Protein AF-A0A6J7MKR8-F1 (afdb_monomer_lite)

Secondary structure (DSSP, 8-state):
-TTSPEEPPSB-TTSSSBTTTT--EEE-TTS-EEESS-TTSEEE-TTT--EEESS--HHHHHHH--TTS---EEEE-TTS-EEE-SB-TTSPBP-GGGS-TTSEEEE--SS-TT-EEEEEPPPTTSTTSS--S-SSPPPGGG-PPPP--SSS------HHHHHHHHTS-HHHHHHHH-S-SS--HHHHHHHHTS-HHHHHHHTT-----

Organism: NCBI:txid449393

Sequence (209 aa):
MISGAVLYNPFEGDGKTVAMANNFTITNSAGITASFVDKCAGHPTPNNGAYHYHGLPNCVTAKVDKTGKPSHIIGFALDGFPIYGDRDTKGKQITAKNLDQCNGVISATPEFQKGIYHYVLLGTADARSSIACFHGEVDASQIQAMPAMGGGGMPMPDTAAAAKKLGITEDVLKAAFGTTMPPDIAAAAKILGVTEAVLLDALGIQVKP

pLDDT: mean 84.17, std 14.2, range [36.0, 98.44]

Structure (mmCIF, N/CA/C/O backbone):
data_AF-A0A6J7MKR8-F1
#
_entry.id   AF-A0A6J7MKR8-F1
#
loop_
_atom_site.group_PDB
_atom_site.id
_atom_site.type_symbol
_atom_site.label_atom_id
_atom_site.label_alt_id
_atom_site.label_comp_id
_atom_site.label_asym_id
_atom_site.label_entity_id
_atom_site.label_seq_id
_atom_site.pdbx_PDB_ins_code
_atom_site.Cartn_x
_atom_site.Cartn_y
_atom_site.Cartn_z
_atom_site.occupancy
_atom_site.B_iso_or_equiv
_atom_site.auth_seq_id
_atom_site.auth_comp_id
_atom_site.auth_asym_id
_atom_site.auth_atom_id
_atom_site.pdbx_PDB_model_num
ATOM 1 N N . MET A 1 1 ? -10.787 -1.462 -2.106 1.00 83.06 1 MET A N 1
ATOM 2 C CA . MET A 1 1 ? -10.960 -0.341 -1.146 1.00 83.06 1 MET A CA 1
ATOM 3 C C . MET A 1 1 ? -12.321 0.310 -1.351 1.00 83.06 1 MET A C 1
ATOM 5 O O . MET A 1 1 ? -12.884 0.154 -2.427 1.00 83.06 1 MET A O 1
ATOM 9 N N . ILE A 1 2 ? -12.840 1.063 -0.375 1.00 85.94 2 ILE A N 1
ATOM 10 C CA . ILE A 1 2 ? -14.140 1.761 -0.491 1.00 85.94 2 ILE A CA 1
ATOM 11 C C . ILE A 1 2 ? -14.151 2.849 -1.576 1.00 85.94 2 ILE A C 1
ATOM 13 O O . ILE A 1 2 ? -15.209 3.195 -2.086 1.00 85.94 2 ILE A O 1
ATOM 17 N N . SER A 1 3 ? -12.980 3.369 -1.960 1.00 84.88 3 SER A N 1
ATOM 18 C CA . SER A 1 3 ? -12.829 4.303 -3.083 1.00 84.88 3 SER A CA 1
ATOM 19 C C . SER A 1 3 ? -12.851 3.622 -4.458 1.00 84.88 3 SER A C 1
ATOM 21 O O . SER A 1 3 ? -12.737 4.305 -5.470 1.00 84.88 3 SER A O 1
ATOM 23 N N . GLY A 1 4 ? -12.942 2.289 -4.517 1.00 85.31 4 GLY A N 1
ATOM 24 C CA . GLY A 1 4 ? -12.850 1.503 -5.753 1.00 85.31 4 GLY A CA 1
ATOM 25 C C . GLY A 1 4 ? -11.421 1.287 -6.266 1.00 85.31 4 GLY A C 1
ATOM 26 O O . GLY A 1 4 ? -11.189 0.347 -7.019 1.00 85.31 4 GLY A O 1
ATOM 27 N N . ALA A 1 5 ? -10.449 2.085 -5.818 1.00 88.75 5 ALA A N 1
ATOM 28 C CA . ALA A 1 5 ? -9.039 1.866 -6.130 1.00 88.75 5 ALA A CA 1
ATOM 29 C C . ALA A 1 5 ? -8.476 0.641 -5.386 1.00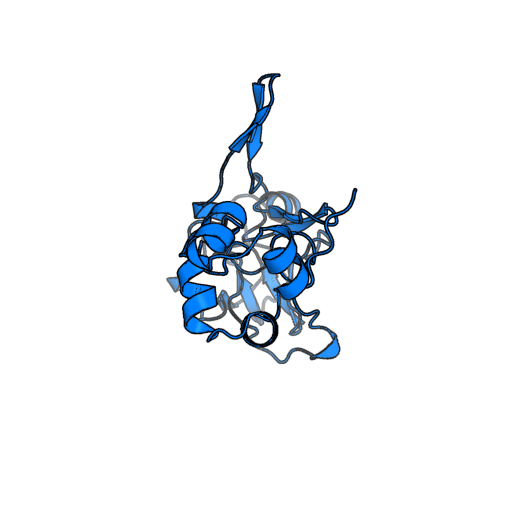 88.75 5 ALA A C 1
ATOM 31 O O . ALA 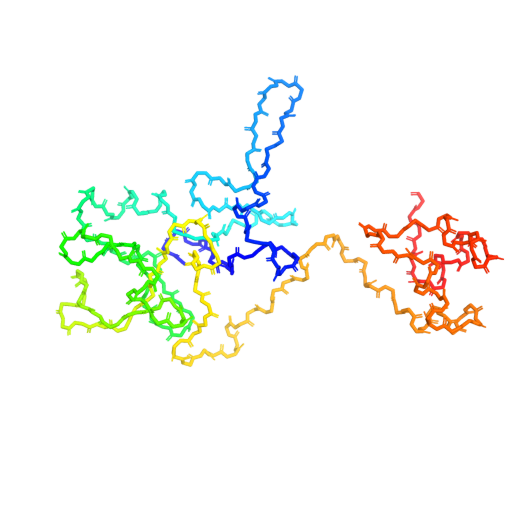A 1 5 ? -8.906 0.289 -4.278 1.00 88.75 5 ALA A O 1
ATOM 32 N N . VAL A 1 6 ? -7.512 -0.026 -6.014 1.00 88.62 6 VAL A N 1
ATOM 33 C CA . VAL A 1 6 ? -6.858 -1.223 -5.472 1.00 88.62 6 VAL A CA 1
ATOM 34 C C . VAL A 1 6 ? -5.669 -0.843 -4.590 1.00 88.62 6 VAL A C 1
ATOM 36 O O . VAL A 1 6 ? -5.081 0.227 -4.737 1.00 88.62 6 VAL A O 1
ATOM 39 N N . LEU A 1 7 ? -5.338 -1.713 -3.639 1.00 89.94 7 LEU A N 1
ATOM 40 C CA . LEU A 1 7 ? -4.137 -1.602 -2.817 1.00 89.94 7 LEU A CA 1
ATOM 41 C C . LEU A 1 7 ? -3.066 -2.512 -3.415 1.00 89.94 7 LEU A C 1
ATOM 43 O O . LEU A 1 7 ? -3.321 -3.702 -3.599 1.00 89.94 7 LEU A O 1
ATOM 47 N N . TYR A 1 8 ? -1.897 -1.962 -3.719 1.00 88.44 8 TYR A N 1
ATOM 48 C CA . TYR A 1 8 ? -0.735 -2.720 -4.179 1.00 88.44 8 TYR A CA 1
ATOM 49 C C . TYR A 1 8 ? 0.266 -2.911 -3.042 1.00 88.44 8 TYR A C 1
ATOM 51 O O . TYR A 1 8 ? 0.127 -2.342 -1.955 1.00 88.44 8 TYR A O 1
ATOM 59 N N . ASN A 1 9 ? 1.268 -3.754 -3.285 1.00 85.19 9 ASN A N 1
ATOM 60 C CA . ASN A 1 9 ? 2.379 -3.957 -2.362 1.00 85.19 9 ASN A CA 1
ATOM 61 C C . ASN A 1 9 ? 3.142 -2.624 -2.129 1.00 85.19 9 ASN A C 1
ATOM 63 O O . ASN A 1 9 ? 2.918 -1.645 -2.840 1.00 85.19 9 ASN A O 1
ATOM 67 N N . PRO A 1 10 ? 4.029 -2.529 -1.131 1.00 83.62 10 PRO A N 1
ATOM 68 C CA . PRO A 1 10 ? 4.680 -1.263 -0.792 1.00 83.62 10 PRO A CA 1
ATOM 69 C C . PRO A 1 10 ? 5.823 -0.885 -1.752 1.00 83.62 10 PRO A C 1
ATOM 71 O O . PRO A 1 10 ? 6.467 0.142 -1.541 1.00 83.62 10 PRO A O 1
ATOM 74 N N . PHE A 1 11 ? 6.108 -1.701 -2.769 1.00 82.75 11 PHE A N 1
ATOM 75 C CA . PHE A 1 11 ? 7.264 -1.571 -3.647 1.00 82.75 11 PHE A CA 1
ATOM 76 C C . PHE A 1 11 ? 6.892 -1.039 -5.034 1.00 82.75 11 PHE A C 1
ATOM 78 O O . PHE A 1 11 ? 5.760 -1.172 -5.497 1.00 82.75 11 PHE A O 1
ATOM 85 N N . GLU A 1 12 ? 7.885 -0.463 -5.704 1.00 76.12 12 GLU A N 1
ATOM 86 C CA . GLU A 1 12 ? 7.842 -0.136 -7.126 1.00 76.12 12 GLU A CA 1
ATOM 87 C C . GLU A 1 12 ? 7.778 -1.395 -8.004 1.00 76.12 12 GLU A C 1
ATOM 89 O O . GLU A 1 12 ? 7.910 -2.533 -7.541 1.00 76.12 12 GLU A O 1
ATOM 94 N N . GLY A 1 13 ? 7.662 -1.189 -9.320 1.00 70.75 13 GLY A N 1
ATOM 95 C CA . GLY A 1 13 ? 7.745 -2.266 -10.315 1.00 70.75 13 GLY A CA 1
ATOM 96 C C . GLY A 1 13 ? 9.051 -3.080 -10.279 1.00 70.75 13 GLY A C 1
ATOM 97 O O . GLY A 1 13 ? 9.086 -4.184 -10.813 1.00 70.75 13 GLY A O 1
ATOM 98 N N . ASP A 1 14 ? 10.103 -2.581 -9.618 1.00 71.19 14 ASP A N 1
ATOM 99 C CA . ASP A 1 14 ? 11.359 -3.312 -9.387 1.00 71.19 14 ASP A CA 1
ATOM 100 C C . ASP A 1 14 ? 11.270 -4.367 -8.260 1.00 71.19 14 ASP A C 1
ATOM 102 O O . ASP A 1 14 ? 12.199 -5.160 -8.077 1.00 71.19 14 ASP A O 1
ATOM 106 N N . GLY A 1 15 ? 10.171 -4.367 -7.493 1.00 75.00 15 GLY A N 1
ATOM 107 C CA . GLY A 1 15 ? 9.909 -5.268 -6.372 1.00 75.00 15 GLY A CA 1
ATOM 108 C C . GLY A 1 15 ? 10.853 -5.112 -5.175 1.00 75.00 15 GLY A C 1
ATOM 109 O O . GLY A 1 15 ? 10.856 -5.974 -4.297 1.00 75.00 15 GLY A O 1
ATOM 110 N N . LYS A 1 16 ? 11.680 -4.062 -5.136 1.00 77.56 16 LYS A N 1
ATOM 111 C CA . LYS A 1 16 ? 12.719 -3.860 -4.112 1.00 77.56 16 LYS A CA 1
ATOM 112 C C . LYS A 1 16 ? 12.645 -2.490 -3.473 1.00 77.56 16 LYS A C 1
ATOM 114 O O . LYS A 1 16 ? 12.843 -2.374 -2.263 1.00 77.56 16 LYS A O 1
ATOM 119 N N . THR A 1 17 ? 12.386 -1.455 -4.261 1.00 76.31 17 THR A N 1
ATOM 120 C CA . THR A 1 17 ? 12.363 -0.103 -3.733 1.00 76.31 17 THR A CA 1
ATOM 121 C C . THR A 1 17 ? 10.987 0.217 -3.185 1.00 76.31 17 THR A C 1
ATOM 123 O O . THR A 1 17 ? 9.996 0.083 -3.892 1.00 76.31 17 THR A O 1
ATOM 126 N N . VAL A 1 18 ? 10.911 0.646 -1.923 1.00 79.38 18 VAL A N 1
ATOM 127 C CA . VAL A 1 18 ? 9.661 1.160 -1.344 1.00 79.38 18 VAL A CA 1
ATOM 128 C C . VAL A 1 18 ? 9.200 2.343 -2.187 1.00 79.38 18 VAL A C 1
ATOM 130 O O . VAL A 1 18 ? 9.984 3.269 -2.400 1.00 79.38 18 VAL A O 1
ATOM 133 N N . ALA A 1 19 ? 7.944 2.339 -2.633 1.00 75.38 19 ALA A N 1
ATOM 134 C CA . ALA A 1 19 ? 7.456 3.290 -3.631 1.00 75.38 19 ALA A CA 1
ATOM 135 C C . ALA A 1 19 ? 7.704 4.756 -3.238 1.00 75.38 19 ALA A C 1
ATOM 137 O O . ALA A 1 19 ? 8.085 5.623 -4.020 1.00 75.38 19 ALA A O 1
ATOM 138 N N . MET A 1 20 ? 7.600 5.030 -1.941 1.00 68.50 20 MET A N 1
ATOM 139 C CA . MET A 1 20 ? 7.782 6.375 -1.408 1.00 68.50 20 MET A CA 1
ATOM 140 C C . MET A 1 20 ? 9.242 6.777 -1.172 1.00 68.50 20 MET A C 1
ATOM 142 O O . MET A 1 20 ? 9.517 7.971 -1.075 1.00 68.50 20 MET A O 1
ATOM 146 N N . ALA A 1 21 ? 10.179 5.823 -1.170 1.00 61.28 21 ALA A N 1
ATOM 147 C CA . ALA A 1 21 ? 11.619 6.093 -1.175 1.00 61.28 21 ALA A CA 1
ATOM 148 C C . ALA A 1 21 ? 12.138 6.500 -2.568 1.00 61.28 21 ALA A C 1
ATOM 150 O O . ALA A 1 21 ? 13.150 7.189 -2.657 1.00 61.28 21 ALA A O 1
ATOM 151 N N . ASN A 1 22 ? 11.417 6.135 -3.633 1.00 59.34 22 ASN A N 1
ATOM 152 C CA . ASN A 1 22 ? 11.665 6.567 -5.011 1.00 59.34 22 ASN A CA 1
ATOM 153 C C . ASN A 1 22 ? 10.670 7.640 -5.480 1.00 59.34 22 ASN A C 1
ATOM 155 O O . ASN A 1 22 ? 10.521 7.851 -6.681 1.00 59.34 22 ASN A O 1
ATOM 159 N N . ASN A 1 23 ? 9.993 8.345 -4.565 1.00 69.12 23 ASN A N 1
ATOM 160 C CA . ASN A 1 23 ? 9.037 9.373 -4.962 1.00 69.12 23 ASN A CA 1
ATOM 161 C C . ASN A 1 23 ? 9.765 10.567 -5.597 1.00 69.12 23 ASN A C 1
ATOM 163 O O . ASN A 1 23 ? 10.270 11.453 -4.906 1.00 69.12 23 ASN A O 1
ATOM 167 N N . PHE A 1 24 ? 9.825 10.582 -6.924 1.00 71.00 24 PHE A N 1
ATOM 168 C CA . PHE A 1 24 ? 10.373 11.683 -7.699 1.00 71.00 24 PHE A CA 1
ATOM 169 C C . PHE A 1 24 ? 9.268 12.656 -8.102 1.00 71.00 24 PHE A C 1
ATOM 171 O O . PHE A 1 24 ? 8.075 12.344 -8.095 1.00 71.00 24 PHE A O 1
ATOM 178 N N . THR A 1 25 ? 9.680 13.858 -8.482 1.00 75.44 25 THR A N 1
ATOM 179 C CA . THR A 1 25 ? 8.801 14.866 -9.058 1.00 75.44 25 THR A CA 1
ATOM 180 C C . THR A 1 25 ? 9.218 15.169 -10.489 1.00 75.44 25 THR A C 1
ATOM 182 O O . THR A 1 25 ? 10.400 15.329 -10.785 1.00 75.44 25 THR A O 1
ATOM 185 N N . ILE A 1 26 ? 8.241 15.254 -11.389 1.00 71.31 26 ILE A N 1
ATOM 186 C CA . ILE A 1 26 ? 8.440 15.754 -12.751 1.00 71.31 26 ILE A CA 1
ATOM 187 C C . ILE A 1 26 ? 7.876 17.166 -12.811 1.00 71.31 26 ILE A C 1
ATOM 189 O O . ILE A 1 26 ? 6.715 17.382 -12.465 1.00 71.31 26 ILE A O 1
ATOM 193 N N . THR A 1 27 ? 8.678 18.111 -13.294 1.00 80.19 27 THR A N 1
ATOM 194 C CA . THR A 1 27 ? 8.252 19.493 -13.528 1.00 80.19 27 THR A CA 1
ATOM 195 C C . THR A 1 27 ? 8.203 19.764 -15.025 1.00 80.19 27 THR A C 1
ATOM 197 O O . THR A 1 27 ? 9.185 19.535 -15.729 1.00 80.19 27 THR A O 1
ATOM 200 N N . ASN A 1 28 ? 7.065 20.239 -15.532 1.00 79.44 28 ASN A N 1
ATOM 201 C CA . ASN A 1 28 ? 6.938 20.595 -16.946 1.00 79.44 28 ASN A CA 1
ATOM 202 C C . ASN A 1 28 ? 7.541 21.984 -17.252 1.00 79.44 28 ASN A C 1
ATOM 204 O O . ASN A 1 28 ? 7.926 22.733 -16.355 1.00 79.44 28 ASN A O 1
ATOM 208 N N . SER A 1 29 ? 7.580 22.360 -18.534 1.00 88.31 29 SER A N 1
ATOM 209 C CA . SER A 1 29 ? 8.104 23.659 -18.992 1.00 88.31 29 SER A CA 1
ATOM 210 C C . SER A 1 29 ? 7.342 24.880 -18.459 1.00 88.31 29 SER A C 1
ATOM 212 O O . SER A 1 29 ? 7.881 25.982 -18.472 1.00 88.31 29 SER A O 1
ATOM 214 N N . ALA A 1 30 ? 6.113 24.693 -17.967 1.00 90.12 30 ALA A N 1
ATOM 215 C CA . ALA A 1 30 ? 5.305 25.727 -17.323 1.00 90.12 30 ALA A CA 1
ATOM 216 C C . ALA A 1 30 ? 5.526 25.807 -15.796 1.00 90.12 30 ALA A C 1
ATOM 218 O O . ALA A 1 30 ? 4.842 26.574 -15.122 1.00 90.12 30 ALA A O 1
ATOM 219 N N . GLY A 1 31 ? 6.450 25.016 -15.237 1.00 85.94 31 GLY A N 1
ATOM 220 C CA . GLY A 1 31 ? 6.742 24.987 -13.802 1.00 85.94 31 GLY A CA 1
ATOM 221 C C . GLY A 1 31 ? 5.746 24.180 -12.962 1.00 85.94 31 GLY A C 1
ATOM 222 O O . GLY A 1 31 ? 5.787 24.256 -11.737 1.00 85.94 31 GLY A O 1
ATOM 223 N N . ILE A 1 32 ? 4.848 23.410 -13.587 1.00 79.31 32 ILE A N 1
ATOM 224 C CA . ILE A 1 32 ? 3.903 22.543 -12.872 1.00 79.31 32 ILE A CA 1
ATOM 225 C C . ILE A 1 32 ? 4.618 21.253 -12.484 1.00 79.31 32 ILE A C 1
ATOM 227 O O . ILE A 1 32 ? 5.104 20.531 -13.356 1.00 79.31 32 ILE A O 1
ATOM 231 N N . THR A 1 33 ? 4.629 20.961 -11.186 1.00 77.38 33 THR A N 1
ATOM 232 C CA . THR A 1 33 ? 5.259 19.774 -10.604 1.00 77.38 33 THR A CA 1
ATOM 233 C C . THR A 1 33 ? 4.222 18.696 -10.291 1.00 77.38 33 THR A C 1
ATOM 235 O O . THR A 1 33 ? 3.220 18.973 -9.631 1.00 77.38 33 THR A O 1
ATOM 238 N N . ALA A 1 34 ? 4.488 17.458 -10.705 1.00 72.06 34 ALA A N 1
ATOM 239 C CA . ALA A 1 34 ? 3.723 16.271 -10.336 1.00 72.06 34 ALA A CA 1
ATOM 240 C C . ALA A 1 34 ? 4.630 15.265 -9.613 1.00 72.06 34 ALA A C 1
ATOM 242 O O . ALA A 1 34 ? 5.696 14.923 -10.122 1.00 72.06 34 ALA A O 1
ATOM 243 N N . SER A 1 35 ? 4.216 14.807 -8.431 1.00 78.44 35 SER A N 1
ATOM 244 C CA . SER A 1 35 ? 4.871 13.701 -7.721 1.00 78.44 35 SER A CA 1
ATOM 245 C C . SER A 1 35 ? 4.451 12.364 -8.317 1.00 78.44 35 SER A C 1
ATOM 247 O O . SER A 1 35 ? 3.300 12.223 -8.731 1.00 78.44 35 SER A O 1
ATOM 249 N N . PHE A 1 36 ? 5.364 11.393 -8.321 1.00 78.06 36 PHE A N 1
ATOM 250 C CA . PHE A 1 36 ? 5.059 10.026 -8.724 1.00 78.06 36 PHE A CA 1
ATOM 251 C C . PHE A 1 36 ? 3.974 9.422 -7.827 1.00 78.06 36 PHE A C 1
ATOM 253 O O . PHE A 1 36 ? 2.910 9.076 -8.327 1.00 78.06 36 PHE A O 1
ATOM 260 N N . VAL A 1 37 ? 4.189 9.409 -6.506 1.00 84.31 37 VAL A N 1
ATOM 261 C CA . VAL A 1 37 ? 3.147 9.118 -5.512 1.00 84.31 37 VAL A CA 1
ATOM 262 C C . VAL A 1 37 ? 2.525 10.424 -5.038 1.00 84.31 37 VAL A C 1
ATOM 264 O O . VAL A 1 37 ? 3.221 11.330 -4.563 1.00 84.31 37 VAL A O 1
ATOM 267 N N . ASP A 1 38 ? 1.205 10.523 -5.149 1.00 86.81 38 ASP A N 1
ATOM 268 C CA . ASP A 1 38 ? 0.467 11.713 -4.754 1.00 86.81 38 ASP A CA 1
ATOM 269 C C . ASP A 1 38 ? 0.269 11.823 -3.226 1.00 86.81 38 ASP A C 1
ATOM 271 O O . ASP A 1 38 ? 0.615 10.948 -2.428 1.00 86.81 38 ASP A O 1
ATOM 275 N N . LYS A 1 39 ? -0.353 12.924 -2.791 1.00 87.19 39 LYS A N 1
ATOM 276 C CA . LYS A 1 39 ? -0.661 13.182 -1.370 1.00 87.19 39 LYS A CA 1
ATOM 277 C C . LYS A 1 39 ? -1.644 12.183 -0.739 1.00 87.19 39 LYS A C 1
ATOM 279 O O . LYS A 1 39 ? -1.826 12.186 0.479 1.00 87.19 39 LYS A O 1
ATOM 284 N N . CYS A 1 40 ? -2.330 11.396 -1.560 1.00 90.88 40 CYS A N 1
ATOM 285 C CA . CYS A 1 40 ? -3.272 10.365 -1.159 1.00 90.88 40 CYS A CA 1
ATOM 286 C C . CYS A 1 40 ? -2.606 8.981 -1.071 1.00 90.88 40 CYS A C 1
ATOM 288 O O . CYS A 1 40 ? -3.327 8.007 -0.864 1.00 90.88 40 CYS A O 1
ATOM 290 N N . ALA A 1 41 ? -1.270 8.909 -1.165 1.00 90.62 41 ALA A N 1
ATOM 291 C CA . ALA A 1 41 ? -0.468 7.687 -1.097 1.00 90.62 41 ALA A CA 1
ATOM 292 C C . ALA A 1 41 ? -0.724 6.707 -2.257 1.00 90.62 41 ALA A C 1
ATOM 294 O O . ALA A 1 41 ? -0.629 5.488 -2.079 1.00 90.62 41 ALA A O 1
ATOM 295 N N . GLY A 1 42 ? -1.056 7.230 -3.439 1.00 90.25 42 GLY A N 1
ATOM 296 C CA . GLY A 1 42 ? -1.286 6.419 -4.629 1.00 90.25 42 GLY A CA 1
ATOM 297 C C . GLY A 1 42 ? -0.885 7.102 -5.930 1.00 90.25 42 GLY A C 1
ATOM 298 O O . GLY A 1 42 ? -0.454 8.257 -5.939 1.00 90.25 42 GLY A O 1
ATOM 299 N N . HIS A 1 43 ? -1.012 6.363 -7.031 1.00 88.81 43 HIS A N 1
ATOM 300 C CA . HIS A 1 43 ? -0.758 6.856 -8.383 1.00 88.81 43 HIS A CA 1
ATOM 301 C C . HIS A 1 43 ? -1.440 5.984 -9.454 1.00 88.81 43 HIS A C 1
ATOM 303 O O . HIS A 1 43 ? -1.843 4.849 -9.179 1.00 88.81 43 HIS A O 1
ATOM 309 N N . PRO A 1 44 ? -1.623 6.494 -10.688 1.00 87.38 44 PRO A N 1
ATOM 310 C CA . PRO A 1 44 ? -2.080 5.684 -11.814 1.00 87.38 44 PRO A CA 1
ATOM 311 C C . PRO A 1 44 ? -0.986 4.731 -12.315 1.00 87.38 44 PRO A C 1
ATOM 313 O O . PRO A 1 44 ? 0.203 5.055 -12.271 1.00 87.38 44 PRO A O 1
ATOM 316 N N . THR A 1 45 ? -1.368 3.569 -12.856 1.00 80.88 45 THR A N 1
ATOM 317 C CA . THR A 1 45 ? -0.422 2.768 -13.649 1.00 80.88 45 THR A CA 1
ATOM 318 C C . THR A 1 45 ? -0.097 3.472 -14.980 1.00 80.88 45 THR A C 1
ATOM 320 O O . THR A 1 45 ? -0.962 4.158 -15.536 1.00 80.88 45 THR A O 1
ATOM 323 N N . PRO A 1 46 ? 1.101 3.260 -15.555 1.00 72.38 46 PRO A N 1
ATOM 324 C CA . PRO A 1 46 ? 1.486 3.896 -16.819 1.00 72.38 46 PRO A CA 1
ATOM 325 C C . PRO A 1 46 ? 0.635 3.488 -18.032 1.00 72.38 46 PRO A C 1
ATOM 327 O O . PRO A 1 46 ? 0.459 4.283 -18.949 1.00 72.38 46 PRO A O 1
ATOM 330 N N . ASN A 1 47 ? 0.120 2.253 -18.058 1.00 71.81 47 ASN A N 1
ATOM 331 C CA . ASN A 1 47 ? -0.470 1.673 -19.271 1.00 71.81 47 ASN A CA 1
ATOM 332 C C . ASN A 1 47 ? -1.965 1.967 -19.429 1.00 71.81 47 ASN A C 1
ATOM 334 O O . ASN A 1 47 ? -2.426 2.216 -20.538 1.00 71.81 47 ASN A O 1
ATOM 338 N N . ASN A 1 48 ? -2.737 1.894 -18.342 1.00 79.56 48 ASN A N 1
ATOM 339 C CA . ASN A 1 48 ? -4.198 2.036 -18.390 1.00 79.56 48 ASN A CA 1
ATOM 340 C C . ASN A 1 48 ? -4.735 3.127 -17.455 1.00 79.56 48 ASN A C 1
ATOM 342 O O . ASN A 1 48 ? -5.945 3.325 -17.382 1.00 79.56 48 ASN A O 1
ATOM 346 N N . GLY A 1 49 ? -3.854 3.821 -16.729 1.00 82.94 49 GLY A N 1
ATOM 347 C CA . GLY A 1 49 ? -4.242 4.893 -15.821 1.00 82.94 49 GLY A CA 1
ATOM 348 C C . GLY A 1 49 ? -4.960 4.426 -14.552 1.00 82.94 49 GLY A C 1
ATOM 349 O O . GLY A 1 49 ? -5.446 5.269 -13.801 1.00 82.94 49 GLY A O 1
ATOM 350 N N . ALA A 1 50 ? -5.051 3.116 -14.287 1.00 88.12 50 ALA A N 1
ATOM 351 C CA . ALA A 1 50 ? -5.736 2.602 -13.105 1.00 88.12 50 ALA A CA 1
ATOM 352 C C . ALA A 1 50 ? -5.028 3.070 -11.829 1.00 88.12 50 ALA A C 1
ATOM 354 O O . ALA A 1 50 ? -3.853 2.770 -11.599 1.00 88.12 50 ALA A O 1
ATOM 355 N N . TYR A 1 51 ? -5.753 3.820 -11.007 1.00 90.44 51 TYR A N 1
ATOM 356 C CA . TYR A 1 51 ? -5.234 4.375 -9.769 1.00 90.44 51 TYR A CA 1
ATOM 357 C C . TYR A 1 51 ? -5.167 3.311 -8.667 1.00 90.44 51 TYR A C 1
ATOM 359 O O . TYR A 1 51 ? -6.124 2.560 -8.458 1.00 90.44 51 TYR A O 1
ATOM 367 N N . HIS A 1 52 ? -4.047 3.264 -7.950 1.00 91.00 52 HIS A N 1
ATOM 368 C CA . HIS A 1 52 ? -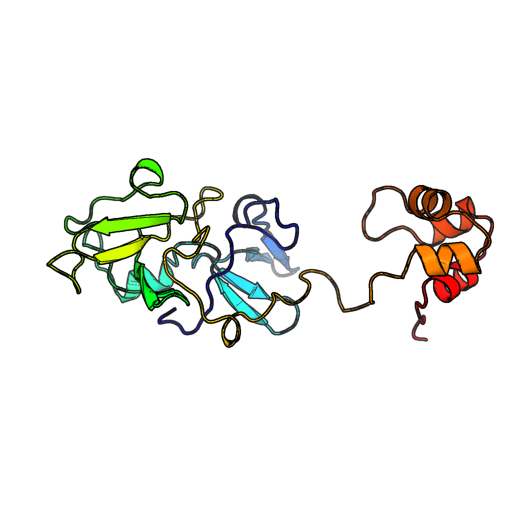3.811 2.327 -6.854 1.00 91.00 52 HIS A CA 1
ATOM 369 C C . HIS A 1 52 ? -3.012 2.975 -5.722 1.00 91.00 52 HIS A C 1
ATOM 371 O O . HIS A 1 52 ? -2.320 3.970 -5.927 1.00 91.00 52 HIS A O 1
ATOM 377 N N . TYR A 1 53 ? -3.133 2.415 -4.519 1.00 92.38 53 TYR A N 1
ATOM 378 C CA . TYR A 1 53 ? -2.433 2.883 -3.322 1.00 92.38 53 TYR A CA 1
ATOM 379 C C . TYR A 1 53 ? -1.225 2.003 -2.992 1.00 92.38 53 TYR A C 1
ATOM 381 O O . TYR A 1 53 ? -1.285 0.788 -3.175 1.00 92.38 53 TYR A O 1
ATOM 389 N N . HIS A 1 54 ? -0.191 2.607 -2.405 1.00 90.38 54 HIS A N 1
ATOM 390 C CA . HIS A 1 54 ? 0.984 1.920 -1.839 1.00 90.38 54 HIS A CA 1
ATOM 391 C C . HIS A 1 54 ? 1.061 2.018 -0.304 1.00 90.38 54 HIS A C 1
ATOM 393 O O . HIS A 1 54 ? 2.026 1.568 0.319 1.00 90.38 54 HIS A O 1
ATOM 399 N N . GLY A 1 55 ? 0.053 2.612 0.333 1.00 91.56 55 GLY A N 1
ATOM 400 C CA . GLY A 1 55 ? -0.054 2.672 1.785 1.00 91.56 55 GLY A CA 1
ATOM 401 C C . GLY A 1 55 ? -1.330 3.355 2.250 1.00 91.56 55 GLY A C 1
ATOM 402 O O . GLY A 1 55 ? -2.300 3.415 1.497 1.00 91.56 55 GLY A O 1
ATOM 403 N N . LEU A 1 56 ? -1.331 3.863 3.487 1.00 94.00 56 LEU A N 1
ATOM 404 C CA . LEU A 1 56 ? -2.488 4.514 4.105 1.00 94.00 56 LEU A CA 1
ATOM 405 C C . LEU A 1 56 ? -3.019 5.693 3.264 1.00 94.00 56 LEU A C 1
ATOM 407 O O . LEU A 1 56 ? -2.362 6.738 3.186 1.00 94.00 56 LEU A O 1
ATOM 411 N N . PRO A 1 57 ? -4.230 5.587 2.682 1.00 93.81 57 PRO A N 1
ATOM 412 C CA . PRO A 1 57 ? -4.770 6.644 1.843 1.00 93.81 57 PRO A CA 1
ATOM 413 C C . PRO A 1 57 ? -5.368 7.782 2.676 1.00 93.81 57 PRO A C 1
ATOM 415 O O . PRO A 1 57 ? -6.564 7.788 2.978 1.00 93.81 57 PRO A O 1
ATOM 418 N N . ASN A 1 58 ? -4.556 8.796 2.990 1.00 91.69 58 ASN A N 1
ATOM 419 C CA . ASN A 1 58 ? -4.968 9.960 3.795 1.00 91.69 58 ASN A CA 1
ATOM 420 C C . ASN A 1 58 ? -6.226 10.667 3.260 1.00 91.69 58 ASN A C 1
ATOM 422 O O . ASN A 1 58 ? -7.025 11.209 4.019 1.00 91.69 58 ASN A O 1
ATOM 426 N N . CYS A 1 59 ? -6.424 10.660 1.941 1.00 93.62 59 CYS A N 1
ATOM 427 C CA . CYS A 1 59 ? -7.598 11.263 1.313 1.00 93.62 59 CYS A CA 1
ATOM 428 C C . CYS A 1 59 ? -8.887 10.463 1.540 1.00 93.62 59 CYS A C 1
ATOM 430 O O . CYS A 1 59 ? -9.964 11.054 1.524 1.00 93.62 59 CYS A O 1
ATOM 432 N N . VAL A 1 60 ? -8.790 9.146 1.750 1.00 95.06 60 VAL A N 1
ATOM 433 C CA . VAL A 1 60 ? -9.933 8.287 2.090 1.00 95.06 60 VAL A CA 1
ATOM 434 C C . VAL A 1 60 ? -10.207 8.374 3.586 1.00 95.06 60 VAL A C 1
ATOM 436 O O . VAL A 1 60 ? -11.344 8.636 3.972 1.00 95.06 60 VAL A O 1
ATOM 439 N N . THR A 1 61 ? -9.179 8.250 4.432 1.00 94.81 61 THR A N 1
ATOM 440 C CA . THR A 1 61 ? -9.352 8.364 5.890 1.00 94.81 61 THR A CA 1
ATOM 441 C C . THR A 1 61 ? -9.869 9.738 6.295 1.00 94.81 61 THR A C 1
ATOM 443 O O . THR A 1 61 ? -10.754 9.818 7.131 1.00 94.81 61 THR A O 1
ATOM 446 N N . ALA A 1 62 ? -9.474 10.824 5.623 1.00 94.06 62 ALA A N 1
ATOM 447 C CA . ALA A 1 62 ? -10.053 12.151 5.863 1.00 94.06 62 ALA A CA 1
ATOM 448 C C . ALA A 1 62 ? -11.567 12.257 5.565 1.00 94.06 62 ALA A C 1
ATOM 450 O O . ALA A 1 62 ? -12.194 13.245 5.948 1.00 94.06 62 ALA A O 1
ATOM 451 N N . LYS A 1 63 ? -12.157 11.291 4.846 1.00 94.56 63 LYS A N 1
ATOM 452 C CA . LYS A 1 63 ? -13.600 11.242 4.556 1.00 94.56 63 LYS A CA 1
ATOM 453 C C . LYS A 1 63 ? -14.377 10.367 5.531 1.00 94.56 63 LYS A C 1
ATOM 455 O O . LYS A 1 63 ? -15.548 10.657 5.761 1.00 94.56 63 LYS A O 1
ATOM 460 N N . VAL A 1 64 ? -13.756 9.317 6.061 1.00 95.12 64 VAL A N 1
ATOM 461 C CA . VAL A 1 64 ? -14.432 8.343 6.936 1.00 95.12 64 VAL A CA 1
ATOM 462 C C . VAL A 1 64 ? -14.080 8.511 8.411 1.00 95.12 64 VAL A C 1
ATOM 464 O O . VAL A 1 64 ? -14.917 8.257 9.273 1.00 95.12 64 VAL A O 1
ATOM 467 N N . ASP A 1 65 ? -12.887 9.018 8.706 1.00 95.81 65 ASP A N 1
ATOM 468 C CA . ASP A 1 65 ? -12.386 9.208 10.059 1.00 95.81 65 ASP A CA 1
ATOM 469 C C . ASP A 1 65 ? -12.522 10.665 10.502 1.00 95.81 65 ASP A C 1
ATOM 471 O O . ASP A 1 65 ? -12.558 11.611 9.713 1.00 95.81 65 ASP A O 1
ATOM 475 N N . LYS A 1 66 ? -12.555 10.853 11.822 1.00 95.12 66 LYS A N 1
ATOM 476 C CA . LYS A 1 66 ? -12.431 12.171 12.452 1.00 95.12 66 LYS A CA 1
ATOM 477 C C . LYS A 1 66 ? -11.032 12.308 13.042 1.00 95.12 66 LYS A C 1
ATOM 479 O O . LYS A 1 66 ? -10.487 11.350 13.585 1.00 95.12 66 LYS A O 1
ATOM 484 N N . THR A 1 67 ? -10.468 13.513 13.005 1.00 92.56 67 THR A N 1
ATOM 485 C CA . THR A 1 67 ? -9.138 13.790 13.569 1.00 92.56 67 THR A CA 1
ATOM 486 C C . THR A 1 67 ? -9.031 13.320 15.022 1.00 92.56 67 THR A C 1
ATOM 488 O O . THR A 1 67 ? -9.845 13.696 15.868 1.00 92.56 67 THR A O 1
ATOM 491 N N . GLY A 1 68 ? -8.021 12.494 15.311 1.00 92.88 68 GLY A N 1
ATOM 492 C CA . GLY A 1 68 ? -7.772 11.943 16.648 1.00 92.88 68 GLY A CA 1
ATOM 493 C C . GLY A 1 68 ? -8.826 10.941 17.134 1.00 92.88 68 GLY A C 1
ATOM 494 O O . GLY A 1 68 ? -8.908 10.680 18.334 1.00 92.88 68 GLY A O 1
ATOM 495 N N . LYS A 1 69 ? -9.668 10.417 16.239 1.00 97.06 69 LYS A N 1
ATOM 496 C CA . LYS A 1 69 ? -10.659 9.373 16.522 1.00 97.06 69 LYS A CA 1
ATOM 497 C C . LYS A 1 69 ? -10.235 8.045 15.879 1.00 97.06 69 LYS A C 1
ATOM 499 O O . LYS A 1 69 ? -9.252 8.028 15.139 1.00 97.06 69 LYS A O 1
ATOM 504 N N . PRO A 1 70 ? -10.920 6.938 16.211 1.00 97.69 70 PRO A N 1
ATOM 505 C CA . PRO A 1 70 ? -10.609 5.631 15.646 1.00 97.69 70 PRO A CA 1
ATOM 506 C C . PRO A 1 70 ? -10.739 5.605 14.133 1.00 97.69 70 PRO A C 1
ATOM 508 O O . PRO A 1 70 ? -11.562 6.341 13.577 1.00 97.69 70 PRO A O 1
ATOM 511 N N . SER A 1 71 ? -9.966 4.722 13.505 1.00 97.81 71 SER A N 1
ATOM 512 C CA . SER A 1 71 ? -10.124 4.441 12.088 1.00 97.81 71 SER A CA 1
ATOM 513 C C . SER A 1 71 ? -11.343 3.564 11.829 1.00 97.81 71 SER A C 1
ATOM 515 O O . SER A 1 71 ? -11.645 2.655 12.604 1.00 97.81 71 SER A O 1
ATOM 517 N N . HIS A 1 72 ? -12.017 3.842 10.720 1.00 97.56 72 HIS A N 1
ATOM 518 C CA . HIS A 1 72 ? -13.130 3.073 10.175 1.00 97.56 72 HIS A CA 1
ATOM 519 C C . HIS A 1 72 ? -12.668 2.255 8.970 1.00 97.56 72 HIS A C 1
ATOM 521 O O . HIS A 1 72 ? -11.553 2.421 8.460 1.00 97.56 72 HIS A O 1
ATOM 527 N N . ILE A 1 73 ? -13.538 1.358 8.515 1.00 97.56 73 ILE A N 1
ATOM 528 C CA . ILE A 1 73 ? -13.253 0.494 7.369 1.00 97.56 73 ILE A CA 1
ATOM 529 C C . ILE A 1 73 ? -12.998 1.347 6.119 1.00 97.56 73 ILE A C 1
ATOM 531 O O . ILE A 1 73 ? -13.849 2.126 5.691 1.00 97.56 73 ILE A O 1
ATOM 535 N N . ILE A 1 74 ? -11.842 1.138 5.486 1.00 96.75 74 ILE A N 1
ATOM 536 C CA . ILE A 1 74 ? -11.460 1.747 4.199 1.00 96.75 74 ILE A CA 1
ATOM 537 C C . ILE A 1 74 ? -11.367 0.725 3.062 1.00 96.75 74 ILE A C 1
ATOM 539 O O . ILE A 1 74 ? -11.161 1.081 1.898 1.00 96.75 74 ILE A O 1
ATOM 543 N N . GLY A 1 75 ? -11.564 -0.555 3.356 1.00 95.50 75 GLY A N 1
ATOM 544 C CA . GLY A 1 75 ? -11.616 -1.609 2.358 1.00 95.50 75 GLY A CA 1
ATOM 545 C C . GLY A 1 75 ? -11.741 -2.988 2.979 1.00 95.50 75 GLY A C 1
ATOM 546 O O . GLY A 1 75 ? -11.776 -3.132 4.195 1.00 95.50 75 GLY A O 1
ATOM 547 N N . PHE A 1 76 ? -11.773 -3.991 2.114 1.00 94.75 76 PHE A N 1
ATOM 548 C CA . PHE A 1 76 ? -11.648 -5.393 2.477 1.00 94.75 76 PHE A CA 1
ATOM 549 C C . PHE A 1 76 ? -10.547 -6.000 1.616 1.00 94.75 76 PHE A C 1
ATOM 551 O O . PHE A 1 76 ? -10.417 -5.649 0.438 1.00 94.75 76 PHE A O 1
ATOM 558 N N . ALA A 1 77 ? -9.739 -6.851 2.233 1.00 94.12 77 ALA A N 1
ATOM 559 C CA . ALA A 1 77 ? -8.765 -7.682 1.553 1.00 94.12 77 ALA A CA 1
ATOM 560 C C . ALA A 1 77 ? -9.469 -8.865 0.864 1.00 94.12 77 ALA A C 1
ATOM 562 O O . ALA A 1 77 ? -10.631 -9.163 1.147 1.00 94.12 77 ALA A O 1
ATOM 563 N N . LEU A 1 78 ? -8.770 -9.528 -0.061 1.00 91.44 78 LEU A N 1
ATOM 564 C CA . LEU A 1 78 ? -9.330 -10.641 -0.841 1.00 91.44 78 LEU A CA 1
ATOM 565 C C . LEU A 1 78 ? -9.668 -11.872 0.013 1.00 91.44 78 LEU A C 1
ATOM 567 O O . LEU A 1 78 ? -10.496 -12.680 -0.384 1.00 91.44 78 LEU A O 1
ATOM 571 N N . ASP A 1 79 ? -9.066 -11.997 1.193 1.00 93.75 79 ASP A N 1
ATOM 572 C CA . ASP A 1 79 ? -9.364 -13.043 2.176 1.00 93.75 79 ASP A CA 1
ATOM 573 C C . ASP A 1 79 ? -10.551 -12.694 3.094 1.00 93.75 79 ASP A C 1
ATOM 575 O O . ASP A 1 79 ? -10.825 -13.392 4.069 1.00 93.75 79 ASP A O 1
ATOM 579 N N . GLY A 1 80 ? -11.256 -11.594 2.805 1.00 94.38 80 GLY A N 1
ATOM 580 C CA . GLY A 1 80 ? -12.482 -11.191 3.490 1.00 94.38 80 GLY A CA 1
ATOM 581 C C . GLY A 1 80 ? -12.279 -10.377 4.768 1.00 94.38 80 GLY A C 1
ATOM 582 O O . GLY A 1 80 ? -13.266 -9.916 5.345 1.00 94.38 80 GLY A O 1
ATOM 583 N N . PHE A 1 81 ? -11.039 -10.138 5.207 1.00 97.44 81 PHE A N 1
ATOM 584 C CA . PHE A 1 81 ? -10.792 -9.315 6.390 1.00 97.44 81 PHE A CA 1
ATOM 585 C C . PHE A 1 81 ? -10.822 -7.811 6.070 1.00 97.44 81 PHE A C 1
ATOM 587 O O . PHE A 1 81 ? -10.362 -7.377 5.006 1.00 97.44 81 PHE A O 1
ATOM 594 N N . PRO A 1 82 ? -11.363 -6.979 6.979 1.00 97.75 82 PRO A N 1
ATOM 595 C CA . PRO A 1 82 ? -11.431 -5.541 6.771 1.00 97.75 82 PRO A CA 1
ATOM 596 C C . PRO A 1 82 ? -10.047 -4.886 6.862 1.00 97.75 82 PRO A C 1
ATOM 598 O O . PRO A 1 82 ? -9.145 -5.351 7.561 1.00 97.75 82 PRO A O 1
ATOM 601 N N . ILE A 1 83 ? -9.908 -3.767 6.158 1.00 98.12 83 ILE A N 1
ATOM 602 C CA . ILE A 1 83 ? -8.720 -2.916 6.114 1.00 98.12 83 ILE A CA 1
ATOM 603 C C . ILE A 1 83 ? -9.075 -1.570 6.747 1.00 98.12 83 ILE A C 1
ATOM 605 O O . ILE A 1 83 ? -10.062 -0.939 6.357 1.00 98.12 83 ILE A O 1
ATOM 609 N N . TYR A 1 84 ? -8.242 -1.122 7.682 1.00 97.56 84 TYR A N 1
ATOM 610 C CA . TYR A 1 84 ? -8.386 0.117 8.443 1.00 97.56 84 TYR A CA 1
ATOM 611 C C . TYR A 1 84 ? -7.165 1.030 8.288 1.00 97.56 84 TYR A C 1
ATOM 613 O O . TYR A 1 84 ? -6.097 0.614 7.829 1.00 97.56 84 TYR A O 1
ATOM 621 N N . GLY A 1 85 ? -7.332 2.288 8.700 1.00 96.50 85 GLY A N 1
ATOM 622 C CA . GLY A 1 85 ? -6.221 3.200 8.956 1.00 96.50 85 GLY A CA 1
ATOM 623 C C . GLY A 1 85 ? -5.507 2.949 10.289 1.00 96.50 85 GLY A C 1
ATOM 624 O O . GLY A 1 85 ? -5.849 2.044 11.047 1.00 96.50 85 GLY A O 1
ATOM 625 N N . ASP A 1 86 ? -4.502 3.772 10.584 1.00 95.81 86 ASP A N 1
ATOM 626 C CA . ASP A 1 86 ? -3.532 3.554 11.662 1.00 95.81 86 ASP A CA 1
ATOM 627 C C . ASP A 1 86 ? -3.992 3.987 13.068 1.00 95.81 86 ASP A C 1
ATOM 629 O O . ASP A 1 86 ? -3.150 4.299 13.913 1.00 95.81 86 ASP A O 1
ATOM 633 N N . ARG A 1 87 ? -5.300 4.035 13.355 1.00 97.50 87 ARG A N 1
ATOM 634 C CA . ARG A 1 87 ? -5.836 4.530 14.638 1.00 97.50 87 ARG A CA 1
ATOM 635 C C . ARG A 1 87 ? -6.685 3.495 15.365 1.00 97.50 87 ARG A C 1
ATOM 637 O O . ARG A 1 87 ? -7.703 3.046 14.847 1.00 97.50 87 ARG A O 1
ATOM 644 N N . ASP A 1 88 ? -6.308 3.194 16.609 1.00 97.00 88 ASP A N 1
ATOM 645 C CA . ASP A 1 88 ? -7.059 2.289 17.486 1.00 97.00 88 ASP A CA 1
ATOM 646 C C . ASP A 1 88 ? -8.389 2.896 17.981 1.00 97.00 88 ASP A C 1
ATOM 648 O O . ASP A 1 88 ? -8.705 4.061 17.732 1.00 97.00 88 ASP A O 1
ATOM 652 N N . THR A 1 89 ? -9.168 2.139 18.762 1.00 97.19 89 THR A N 1
ATOM 653 C CA . THR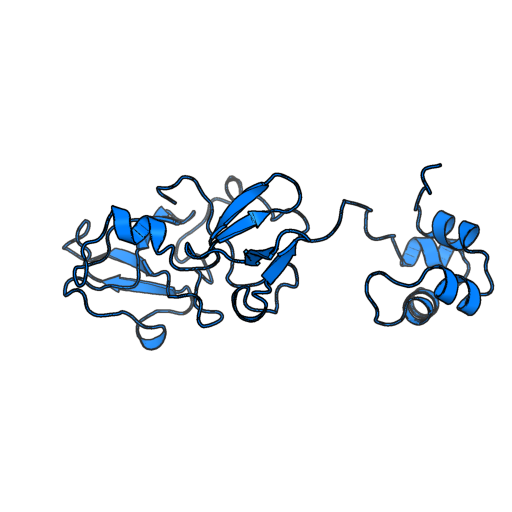 A 1 89 ? -10.461 2.584 19.328 1.00 97.19 89 THR A CA 1
ATOM 654 C C . THR A 1 89 ? -10.377 3.798 20.257 1.00 97.19 89 THR A C 1
ATOM 656 O O . THR A 1 89 ? -11.406 4.354 20.639 1.00 97.19 89 THR A O 1
ATOM 659 N N . LYS A 1 90 ? -9.173 4.221 20.648 1.00 96.31 90 LYS A N 1
ATOM 660 C CA . LYS A 1 90 ? -8.920 5.429 21.441 1.00 96.31 90 LYS A CA 1
ATOM 661 C C . LYS A 1 90 ? -8.327 6.561 20.592 1.00 96.31 90 LYS A C 1
ATOM 663 O O . LYS A 1 90 ? -8.022 7.618 21.137 1.00 96.31 90 LYS A O 1
ATOM 668 N N . GLY A 1 91 ? -8.175 6.364 19.281 1.00 96.62 91 GLY A N 1
ATOM 669 C CA . GLY A 1 91 ? -7.538 7.303 18.359 1.00 96.62 91 GLY A CA 1
ATOM 670 C C . GLY A 1 91 ? -6.009 7.323 18.453 1.00 96.62 91 GLY A C 1
ATOM 671 O O . GLY A 1 91 ? -5.364 8.196 17.863 1.00 96.62 91 GLY A O 1
ATOM 672 N N . LYS A 1 92 ? -5.401 6.392 19.198 1.00 96.38 92 LYS A N 1
ATOM 673 C CA . LYS A 1 92 ? -3.946 6.289 19.310 1.00 96.38 92 LYS A CA 1
ATOM 674 C C . LYS A 1 92 ? -3.387 5.655 18.042 1.00 96.38 92 LYS A C 1
ATOM 676 O O . LYS A 1 92 ? -3.967 4.722 17.495 1.00 96.38 92 LYS A O 1
ATOM 681 N N . GLN A 1 93 ? -2.234 6.158 17.606 1.00 95.12 93 GLN A N 1
ATOM 682 C CA . GLN A 1 93 ? -1.535 5.598 16.459 1.00 95.12 93 GLN A CA 1
ATOM 683 C C . GLN A 1 93 ? -1.065 4.165 16.732 1.00 95.12 93 GLN A C 1
ATOM 685 O O . GLN A 1 93 ? -0.371 3.911 17.723 1.00 95.12 93 GLN A O 1
ATOM 690 N N . ILE A 1 94 ? -1.417 3.261 15.828 1.00 95.06 94 ILE A N 1
ATOM 691 C CA . ILE A 1 94 ? -0.894 1.905 15.727 1.00 95.06 94 ILE A CA 1
ATOM 692 C C . ILE A 1 94 ? 0.394 1.967 14.902 1.00 95.06 94 ILE A C 1
ATOM 694 O O . ILE A 1 94 ? 0.474 2.673 13.901 1.00 95.06 94 ILE A O 1
ATOM 698 N N . THR A 1 95 ? 1.427 1.248 15.333 1.00 93.69 95 THR A N 1
ATOM 699 C CA . THR A 1 95 ? 2.719 1.189 14.631 1.00 93.69 95 THR A CA 1
ATOM 700 C C . THR A 1 95 ? 3.026 -0.240 14.205 1.00 93.69 95 THR A C 1
ATOM 702 O O . THR A 1 95 ? 2.450 -1.176 14.754 1.00 93.69 95 THR A O 1
ATOM 705 N N . ALA A 1 96 ? 3.995 -0.434 13.307 1.00 92.44 96 ALA A N 1
ATOM 706 C CA . ALA A 1 96 ? 4.407 -1.766 12.849 1.00 92.44 96 ALA A CA 1
ATOM 707 C C . ALA A 1 96 ? 4.775 -2.733 13.995 1.00 92.44 96 ALA A C 1
ATOM 709 O O . ALA A 1 96 ? 4.623 -3.940 13.855 1.00 92.44 96 ALA A O 1
ATOM 710 N N . LYS A 1 97 ? 5.203 -2.217 15.157 1.00 93.88 97 LYS A N 1
ATOM 711 C CA . LYS A 1 97 ? 5.509 -3.020 16.358 1.00 93.88 97 LYS A CA 1
ATOM 712 C C . LYS A 1 97 ? 4.277 -3.671 16.996 1.00 93.88 97 LYS A C 1
ATOM 714 O O . LYS A 1 97 ? 4.420 -4.569 17.816 1.00 93.88 97 LYS A O 1
ATOM 719 N N . ASN A 1 98 ? 3.086 -3.164 16.690 1.00 94.81 98 ASN A N 1
ATOM 720 C CA . ASN A 1 98 ? 1.811 -3.657 17.203 1.00 94.81 98 ASN A CA 1
ATOM 721 C C . ASN A 1 98 ? 1.140 -4.653 16.250 1.00 94.81 98 ASN A C 1
ATOM 723 O O . ASN A 1 98 ? 0.092 -5.188 16.599 1.00 94.81 98 ASN A O 1
ATOM 727 N N . LEU A 1 99 ? 1.711 -4.849 15.061 1.00 95.94 99 LEU A N 1
ATOM 728 C CA . LEU A 1 99 ? 1.128 -5.632 13.982 1.00 95.94 99 LEU A CA 1
ATOM 729 C C . LEU A 1 99 ? 1.894 -6.938 13.788 1.00 95.94 99 LEU A C 1
ATOM 731 O O . LEU A 1 99 ? 3.098 -7.016 14.046 1.00 95.94 99 LEU A O 1
ATOM 735 N N . ASP A 1 100 ? 1.198 -7.945 13.280 1.00 96.44 100 ASP A N 1
ATOM 736 C CA . ASP A 1 100 ? 1.809 -9.190 12.834 1.00 96.44 100 ASP A CA 1
ATOM 737 C C . ASP A 1 100 ? 2.630 -9.004 11.539 1.00 96.44 100 ASP A C 1
ATOM 739 O O . ASP A 1 100 ? 2.828 -7.894 11.033 1.00 96.44 100 ASP A O 1
ATOM 743 N N . GLN A 1 101 ? 3.131 -10.109 10.989 1.00 94.31 101 GLN A N 1
ATOM 744 C CA . GLN A 1 101 ? 3.917 -10.120 9.753 1.00 94.31 101 GLN A CA 1
ATOM 745 C C . GLN A 1 101 ? 3.130 -9.706 8.496 1.00 94.31 101 GLN A C 1
ATOM 747 O O . GLN A 1 101 ? 3.742 -9.246 7.537 1.00 94.31 101 GLN A O 1
ATOM 752 N N . CYS A 1 102 ? 1.800 -9.837 8.498 1.00 94.44 102 CYS A N 1
ATOM 753 C CA . CYS A 1 102 ? 0.926 -9.472 7.382 1.00 94.44 102 CYS A CA 1
ATOM 754 C C . CYS A 1 102 ? 0.395 -8.038 7.480 1.00 94.44 102 CYS A C 1
ATOM 756 O O . CYS A 1 102 ? -0.355 -7.618 6.601 1.00 94.44 102 CYS A O 1
ATOM 758 N N . ASN A 1 103 ? 0.818 -7.273 8.496 1.00 95.75 103 ASN A N 1
ATOM 759 C CA . ASN A 1 103 ? 0.267 -5.961 8.844 1.00 95.75 103 ASN A CA 1
ATOM 760 C C . ASN A 1 103 ? -1.167 -6.001 9.396 1.00 95.75 103 ASN A C 1
ATOM 762 O O . ASN A 1 103 ? -1.927 -5.046 9.237 1.00 95.75 103 ASN A O 1
ATOM 766 N N . GLY A 1 104 ? -1.532 -7.078 10.087 1.00 97.31 104 GLY A N 1
ATOM 767 C CA . GLY A 1 104 ? -2.803 -7.180 10.791 1.00 97.31 104 GLY A CA 1
ATOM 768 C C . GLY A 1 104 ? -2.684 -7.265 12.308 1.00 97.31 104 GLY A C 1
ATOM 769 O O . GLY A 1 104 ? -1.600 -7.382 12.886 1.00 97.31 104 GLY A O 1
ATOM 770 N N . VAL A 1 105 ? -3.837 -7.157 12.965 1.00 98.06 105 VAL A N 1
ATOM 771 C CA . VAL A 1 105 ? -3.998 -7.241 14.419 1.00 98.06 105 VAL A CA 1
ATOM 772 C C . VAL A 1 105 ? -5.403 -7.737 14.767 1.00 98.06 105 VAL A C 1
ATOM 774 O O . VAL A 1 105 ? -6.368 -7.446 14.064 1.00 98.06 105 VAL A O 1
ATOM 777 N N . ILE A 1 106 ? -5.537 -8.457 15.885 1.00 98.25 106 ILE A N 1
ATOM 778 C CA . ILE A 1 106 ? -6.840 -8.754 16.494 1.00 98.25 106 ILE A CA 1
ATOM 779 C C . ILE A 1 106 ? -7.115 -7.694 17.555 1.00 98.25 106 ILE A C 1
ATOM 781 O O . ILE A 1 106 ? -6.475 -7.671 18.606 1.00 98.25 106 ILE A O 1
ATOM 785 N N . SER A 1 107 ? -8.070 -6.809 17.295 1.00 97.62 107 SER A N 1
ATOM 786 C CA . SER A 1 107 ? -8.547 -5.853 18.296 1.00 97.62 107 SER A CA 1
ATOM 787 C C . SER A 1 107 ? -9.961 -5.373 17.974 1.00 97.62 107 SER A C 1
ATOM 789 O O . SER A 1 107 ? -10.490 -5.663 16.899 1.00 97.62 107 SER A O 1
ATOM 791 N N . ALA A 1 108 ? -10.608 -4.703 18.932 1.00 98.06 108 ALA A N 1
ATOM 792 C CA . ALA A 1 108 ? -11.904 -4.065 18.712 1.00 98.06 108 ALA A CA 1
ATOM 793 C C . ALA A 1 108 ? -11.782 -2.922 17.697 1.00 98.06 108 ALA A C 1
ATOM 795 O O . ALA A 1 108 ? -10.770 -2.229 17.659 1.00 98.06 108 ALA A O 1
ATOM 796 N N . THR A 1 109 ? -12.838 -2.704 16.920 1.00 97.81 109 THR A N 1
ATOM 797 C CA . THR A 1 109 ? -12.967 -1.587 15.972 1.00 97.81 109 THR A CA 1
ATOM 798 C C . THR A 1 109 ? -14.341 -0.923 16.143 1.00 97.81 109 THR A C 1
ATOM 800 O O . THR A 1 109 ? -15.189 -1.475 16.857 1.00 97.81 109 THR A O 1
ATOM 803 N N . PRO A 1 110 ? -14.601 0.252 15.533 1.00 97.38 110 PRO A N 1
ATOM 804 C CA . PRO A 1 110 ? -15.927 0.874 15.580 1.00 97.38 110 PRO A CA 1
ATOM 805 C C . PRO A 1 110 ? -17.060 -0.055 15.111 1.00 97.38 110 PRO A C 1
ATOM 807 O O . PRO A 1 110 ? -18.128 -0.080 15.725 1.00 97.38 110 PRO A O 1
ATOM 810 N N . GLU A 1 111 ? -16.818 -0.849 14.067 1.00 97.56 111 GLU A N 1
ATOM 811 C CA . GLU A 1 111 ? -17.787 -1.773 13.470 1.00 97.56 111 GLU A CA 1
ATOM 812 C C . GLU A 1 111 ? -17.803 -3.148 14.159 1.00 97.56 111 GLU A C 1
ATOM 814 O O . GLU A 1 111 ? -18.843 -3.805 14.201 1.00 97.56 111 GLU A O 1
ATOM 819 N N . PHE A 1 112 ? -16.684 -3.569 14.760 1.00 97.75 112 PHE A N 1
ATOM 820 C CA . PHE A 1 112 ? -16.534 -4.863 15.431 1.00 97.75 112 PHE A CA 1
ATOM 821 C C . PHE A 1 112 ? -16.096 -4.685 16.889 1.00 97.75 112 PHE A C 1
ATOM 823 O O . PHE A 1 112 ? -14.953 -4.936 17.273 1.00 97.75 112 PHE A O 1
ATOM 830 N N . GLN A 1 113 ? -17.043 -4.295 17.745 1.00 96.81 113 GLN A N 1
ATOM 831 C CA . GLN A 1 113 ? -16.782 -3.978 19.159 1.00 96.81 113 GLN A CA 1
ATOM 832 C C . GLN A 1 113 ? -16.259 -5.165 19.985 1.00 96.81 113 GLN A C 1
ATOM 834 O O . GLN A 1 113 ? -15.592 -4.969 20.998 1.00 96.81 113 GLN A O 1
ATOM 839 N N . LYS A 1 114 ? -16.555 -6.399 19.560 1.00 97.19 114 LYS A N 1
ATOM 840 C CA . LYS A 1 114 ? -16.061 -7.629 20.205 1.00 97.19 114 LYS A CA 1
ATOM 841 C C . LYS A 1 114 ? -14.644 -8.021 19.773 1.00 97.19 114 LYS A C 1
ATOM 843 O O . LYS A 1 114 ? -14.096 -8.968 20.325 1.00 97.19 114 LYS A O 1
ATOM 848 N N . GLY A 1 115 ? -14.057 -7.300 18.822 1.00 97.31 115 GLY A N 1
ATOM 849 C CA . GLY A 1 115 ? -12.781 -7.651 18.220 1.00 97.31 115 GLY A CA 1
ATOM 850 C C . GLY A 1 115 ? -12.926 -8.470 16.946 1.00 97.31 115 GLY A C 1
ATOM 851 O O . GLY A 1 115 ? -13.801 -9.327 16.835 1.00 97.31 115 GLY A O 1
ATOM 852 N N . ILE A 1 116 ? -12.046 -8.192 15.991 1.00 98.31 116 ILE A N 1
ATOM 853 C CA . ILE A 1 116 ? -11.868 -8.962 14.760 1.00 98.31 116 ILE A CA 1
ATOM 854 C C . ILE A 1 116 ? -10.402 -8.860 14.330 1.00 98.31 116 ILE A C 1
ATOM 856 O O . ILE A 1 116 ? -9.736 -7.864 14.638 1.00 98.31 116 ILE A O 1
ATOM 860 N N . TYR A 1 117 ? -9.898 -9.870 13.620 1.00 98.44 117 TYR A N 1
ATOM 861 C CA . TYR A 1 117 ? -8.676 -9.687 12.846 1.00 98.44 117 TYR A CA 1
ATOM 862 C C . TYR A 1 117 ? -8.922 -8.653 11.745 1.00 98.44 117 TYR A C 1
ATOM 864 O O . TYR A 1 117 ? -9.941 -8.698 11.057 1.00 98.44 117 TYR A O 1
ATOM 872 N N . HIS A 1 118 ? -8.008 -7.711 11.587 1.00 98.44 118 HIS A N 1
ATOM 873 C CA . HIS A 1 118 ? -8.081 -6.725 10.522 1.00 98.44 118 HIS A CA 1
ATOM 874 C C . HIS A 1 118 ? -6.695 -6.233 10.138 1.00 98.44 118 HIS A C 1
ATOM 876 O O . HIS A 1 118 ? -5.776 -6.225 10.960 1.00 98.44 118 HIS A O 1
ATOM 882 N N . TYR A 1 119 ? -6.568 -5.787 8.893 1.00 98.00 119 TYR A N 1
ATOM 883 C CA . TYR A 1 119 ? -5.355 -5.152 8.399 1.00 98.00 119 TYR A CA 1
ATOM 884 C C . TYR A 1 119 ? -5.319 -3.680 8.767 1.00 98.00 119 TYR A C 1
ATOM 886 O O . TYR A 1 119 ? -6.341 -2.989 8.743 1.00 98.00 119 TYR A O 1
ATOM 894 N N . VAL A 1 120 ? -4.116 -3.189 9.032 1.00 97.06 120 VAL A N 1
ATOM 895 C CA . VAL A 1 120 ? -3.844 -1.782 9.301 1.00 97.06 120 VAL A CA 1
ATOM 896 C C . VAL A 1 120 ? -2.879 -1.275 8.240 1.00 97.06 120 VAL A C 1
ATOM 898 O O . VAL A 1 120 ? -1.737 -1.730 8.161 1.00 97.06 120 VAL A O 1
ATOM 901 N N . LEU A 1 121 ? -3.326 -0.317 7.428 1.00 95.56 121 LEU A N 1
ATOM 902 C CA . LEU A 1 121 ? -2.426 0.395 6.526 1.00 95.56 121 LEU A CA 1
ATOM 903 C C . LEU A 1 121 ? -1.691 1.474 7.306 1.00 95.56 121 LEU A C 1
ATOM 905 O O . LEU A 1 121 ? -2.307 2.343 7.927 1.00 95.56 121 LEU A O 1
ATOM 909 N N . LEU A 1 122 ? -0.365 1.416 7.256 1.00 92.62 122 LEU A N 1
ATOM 910 C CA . LEU A 1 122 ? 0.496 2.420 7.858 1.00 92.62 122 LEU A CA 1
ATOM 911 C C . LEU A 1 122 ? 0.844 3.502 6.837 1.00 92.62 122 LEU A C 1
ATOM 913 O O . LEU A 1 122 ? 0.700 3.336 5.621 1.00 92.62 122 LEU A O 1
ATOM 917 N N . GLY A 1 123 ? 1.319 4.635 7.350 1.00 84.81 123 GLY A N 1
ATOM 918 C CA . GLY A 1 123 ? 1.917 5.664 6.514 1.00 84.81 123 GLY A CA 1
ATOM 919 C C . GLY A 1 123 ? 3.063 5.108 5.663 1.00 84.81 123 GLY A C 1
ATOM 920 O O . GLY A 1 123 ? 3.688 4.098 5.985 1.00 84.81 123 GLY A O 1
ATOM 921 N N . THR A 1 124 ? 3.357 5.797 4.572 1.00 71.38 124 THR A N 1
ATOM 922 C CA . THR A 1 124 ? 4.328 5.393 3.552 1.00 71.38 124 THR A CA 1
ATOM 923 C C . THR A 1 124 ? 5.787 5.663 3.936 1.00 71.38 124 THR A C 1
ATOM 925 O O . THR A 1 124 ? 6.562 6.217 3.160 1.00 71.38 124 THR A O 1
ATOM 928 N N . ALA A 1 125 ? 6.169 5.297 5.159 1.00 71.25 125 ALA A N 1
ATOM 929 C CA . ALA A 1 125 ? 7.518 5.521 5.676 1.00 71.25 125 ALA A CA 1
ATOM 930 C C . ALA A 1 125 ? 8.496 4.384 5.331 1.00 71.25 125 ALA A C 1
ATOM 932 O O . ALA A 1 125 ? 9.698 4.624 5.239 1.00 71.25 125 ALA A O 1
ATOM 933 N N . ASP A 1 126 ? 8.004 3.155 5.158 1.00 79.75 126 ASP A N 1
ATOM 934 C CA . ASP A 1 126 ? 8.828 1.966 4.940 1.00 79.75 126 ASP A CA 1
ATOM 935 C C . ASP A 1 126 ? 8.040 0.833 4.245 1.00 79.75 126 ASP A C 1
ATOM 937 O O . ASP A 1 126 ? 6.887 0.997 3.844 1.00 79.75 126 ASP A O 1
ATOM 941 N N . ALA A 1 127 ? 8.669 -0.340 4.112 1.00 84.62 127 ALA A N 1
ATOM 942 C CA . ALA A 1 127 ? 8.091 -1.535 3.492 1.00 84.62 127 ALA A CA 1
ATOM 943 C C . ALA A 1 127 ? 6.891 -2.139 4.256 1.00 84.62 127 ALA A C 1
ATOM 945 O O . ALA A 1 127 ? 6.349 -3.160 3.846 1.00 84.62 127 ALA A O 1
ATOM 946 N N . ARG A 1 128 ? 6.465 -1.545 5.374 1.00 88.50 128 ARG A N 1
ATOM 947 C CA . ARG A 1 128 ? 5.259 -1.907 6.128 1.00 88.50 128 ARG A CA 1
ATOM 948 C C . ARG A 1 128 ? 4.109 -0.935 5.850 1.00 88.50 128 ARG A C 1
ATOM 950 O O . ARG A 1 128 ? 3.158 -0.905 6.624 1.00 88.50 128 ARG A O 1
ATOM 957 N N . SER A 1 129 ? 4.147 -0.153 4.773 1.00 89.06 129 SER A N 1
ATOM 958 C CA . SER A 1 129 ? 3.040 0.742 4.411 1.00 89.06 129 SER A CA 1
ATOM 959 C C . SER A 1 129 ? 1.801 0.013 3.874 1.00 89.06 129 SER A C 1
ATOM 961 O O . SER A 1 129 ? 0.687 0.508 4.031 1.00 89.06 129 SER A O 1
ATOM 963 N N . SER A 1 130 ? 1.972 -1.175 3.285 1.00 90.88 130 SER A N 1
ATOM 964 C CA . SER A 1 130 ? 0.894 -2.000 2.716 1.00 90.88 130 SER A CA 1
ATOM 965 C C . SER A 1 130 ? 0.814 -3.383 3.372 1.00 90.88 130 SER A C 1
ATOM 967 O O . SER A 1 130 ? 1.672 -3.737 4.179 1.00 90.88 130 SER A O 1
ATOM 969 N N . ILE A 1 131 ? -0.215 -4.174 3.057 1.00 91.56 131 ILE A N 1
ATOM 970 C CA . ILE A 1 131 ? -0.331 -5.555 3.548 1.00 91.56 131 ILE A CA 1
ATOM 971 C C . ILE A 1 131 ? 0.754 -6.437 2.915 1.00 91.56 131 ILE A C 1
ATOM 973 O O . ILE A 1 131 ? 1.048 -6.321 1.726 1.00 91.56 131 ILE A O 1
ATOM 977 N N . ALA A 1 132 ? 1.368 -7.303 3.721 1.00 87.69 132 ALA A N 1
ATOM 978 C CA . ALA A 1 132 ? 2.486 -8.151 3.286 1.00 87.69 132 ALA A CA 1
ATOM 979 C C . ALA A 1 132 ? 2.043 -9.564 2.876 1.00 87.69 132 ALA A C 1
ATOM 981 O O . ALA A 1 132 ? 2.707 -10.222 2.079 1.00 87.69 132 ALA A O 1
ATOM 982 N N . CYS A 1 133 ? 0.927 -10.032 3.429 1.00 91.06 133 CYS A N 1
ATOM 983 C CA . CYS A 1 133 ? 0.331 -11.331 3.149 1.00 91.06 133 CYS A CA 1
ATOM 984 C C . CYS A 1 133 ? -1.160 -11.313 3.488 1.00 91.06 133 CYS A C 1
ATOM 986 O O . CYS A 1 133 ? -1.640 -10.376 4.125 1.00 91.06 133 CYS A O 1
ATOM 988 N N . PHE A 1 134 ? -1.868 -12.357 3.059 1.00 93.25 134 PHE A N 1
ATOM 989 C CA . PHE A 1 134 ? -3.223 -12.641 3.516 1.00 93.25 134 PHE A CA 1
ATOM 990 C C . PHE A 1 134 ? -3.181 -13.564 4.745 1.00 93.25 134 PHE A C 1
ATOM 992 O O . PHE A 1 134 ? -2.358 -14.476 4.817 1.00 93.25 134 PHE A O 1
ATOM 999 N N . HIS A 1 135 ? -4.040 -13.292 5.720 1.00 94.94 135 HIS A N 1
ATOM 1000 C CA . HIS A 1 135 ? -4.217 -14.013 6.973 1.00 94.94 135 HIS A CA 1
ATOM 1001 C C . HIS A 1 135 ? -5.195 -15.167 6.793 1.00 94.94 135 HIS A C 1
ATOM 1003 O O . HIS A 1 135 ? -5.011 -16.230 7.382 1.00 94.94 135 HIS A O 1
ATOM 1009 N N . GLY A 1 136 ? -6.240 -14.938 5.996 1.00 92.56 136 GLY A N 1
ATOM 1010 C CA . GLY A 1 136 ? -7.190 -15.962 5.598 1.00 92.56 136 GLY A CA 1
ATOM 1011 C C . GLY A 1 136 ? -6.801 -16.651 4.294 1.00 92.56 136 GLY A C 1
ATOM 1012 O O . GLY A 1 136 ? -5.692 -16.517 3.775 1.00 92.56 136 GLY A O 1
ATOM 1013 N N . GLU A 1 137 ? -7.765 -17.383 3.751 1.00 91.25 137 GLU A N 1
ATOM 1014 C CA . GLU A 1 137 ? -7.644 -18.031 2.453 1.00 91.25 137 GLU A CA 1
ATOM 1015 C C . GLU A 1 137 ? -8.172 -17.102 1.361 1.00 91.25 137 GLU A C 1
ATOM 1017 O O . GLU A 1 137 ? -9.249 -16.520 1.487 1.00 91.25 137 GLU A O 1
ATOM 1022 N N . VAL A 1 138 ? -7.410 -16.977 0.277 1.00 89.25 138 VAL A N 1
ATOM 1023 C CA . VAL A 1 138 ? -7.844 -16.253 -0.917 1.00 89.25 138 VAL A CA 1
ATOM 1024 C C . VAL A 1 138 ? -8.242 -17.257 -1.979 1.00 89.25 138 VAL A C 1
ATOM 1026 O O . VAL A 1 138 ? -7.472 -18.158 -2.315 1.00 89.25 138 VAL A O 1
ATOM 1029 N N . ASP A 1 139 ? -9.428 -17.065 -2.549 1.00 85.25 139 ASP A N 1
ATOM 1030 C CA . ASP A 1 139 ? -9.826 -17.786 -3.748 1.00 85.25 139 ASP A CA 1
ATOM 1031 C C . ASP A 1 139 ? -8.891 -17.389 -4.899 1.00 85.25 139 ASP A C 1
ATOM 1033 O O . ASP A 1 139 ? -8.840 -16.230 -5.319 1.00 85.25 139 ASP A O 1
ATOM 1037 N N . ALA A 1 140 ? -8.142 -18.362 -5.419 1.00 79.75 140 ALA A N 1
ATOM 1038 C CA . ALA A 1 140 ? -7.183 -18.146 -6.495 1.00 79.75 140 ALA A CA 1
ATOM 1039 C C . ALA A 1 140 ? -7.822 -17.530 -7.754 1.00 79.75 140 ALA A C 1
ATOM 1041 O O . ALA A 1 140 ? -7.134 -16.841 -8.503 1.00 79.75 140 ALA A O 1
ATOM 1042 N N . SER A 1 141 ? -9.129 -17.717 -7.971 1.00 82.06 141 SER A N 1
ATOM 1043 C CA . SER A 1 141 ? -9.861 -17.078 -9.072 1.00 82.06 141 SER A CA 1
ATOM 1044 C C . SER A 1 141 ? -9.977 -15.555 -8.930 1.00 82.06 141 SER A C 1
ATOM 1046 O O . SER A 1 141 ? -10.171 -14.864 -9.930 1.00 82.06 141 SER A O 1
ATOM 1048 N N . GLN A 1 142 ? -9.820 -15.017 -7.716 1.00 75.06 142 GLN A N 1
ATOM 1049 C CA . GLN A 1 142 ? -9.814 -13.577 -7.443 1.00 75.06 142 GLN A CA 1
ATOM 1050 C C . GLN A 1 142 ? -8.424 -12.948 -7.551 1.00 75.06 142 GLN A C 1
ATOM 1052 O O . GLN A 1 142 ? -8.299 -11.721 -7.583 1.00 75.06 142 GLN A O 1
ATOM 1057 N N . ILE A 1 143 ? -7.372 -13.765 -7.623 1.00 70.50 143 ILE A N 1
ATOM 1058 C CA . ILE A 1 143 ? -6.006 -13.281 -7.779 1.00 70.50 143 ILE A CA 1
ATOM 1059 C C . ILE A 1 143 ? -5.769 -13.014 -9.260 1.00 70.50 143 ILE A C 1
ATOM 1061 O O . ILE A 1 143 ? -5.448 -13.907 -10.044 1.00 70.50 143 ILE A O 1
ATOM 1065 N N . GLN A 1 144 ? -5.884 -11.749 -9.650 1.00 65.19 144 GLN A N 1
ATOM 1066 C CA . GLN A 1 144 ? -5.341 -11.322 -10.926 1.00 65.19 144 GLN A CA 1
ATOM 1067 C C . GLN A 1 144 ? -3.820 -11.235 -10.783 1.00 65.19 144 GLN A C 1
ATOM 1069 O O . GLN A 1 144 ? -3.311 -10.456 -9.976 1.00 65.19 144 GLN A O 1
ATOM 1074 N N . ALA A 1 145 ? -3.088 -12.046 -11.552 1.00 54.22 145 ALA A N 1
ATOM 1075 C CA . ALA A 1 145 ? -1.641 -11.899 -11.643 1.00 54.22 145 ALA A CA 1
ATOM 1076 C C . ALA A 1 145 ? -1.324 -10.445 -12.013 1.00 54.22 145 ALA A C 1
ATOM 1078 O O . ALA A 1 145 ? -1.934 -9.900 -12.941 1.00 54.22 145 ALA A O 1
ATOM 1079 N N . MET A 1 146 ? -0.405 -9.809 -11.277 1.00 50.38 146 MET A N 1
ATOM 1080 C CA . MET A 1 146 ? 0.033 -8.463 -11.632 1.00 50.38 146 MET A CA 1
ATOM 1081 C C . MET A 1 146 ? 0.483 -8.488 -13.099 1.00 50.38 146 MET A C 1
ATOM 1083 O O . MET A 1 146 ? 1.288 -9.353 -13.464 1.00 50.38 146 MET A O 1
ATOM 1087 N N . PRO A 1 147 ? -0.021 -7.579 -13.955 1.00 48.88 147 PRO A N 1
ATOM 1088 C CA . PRO A 1 147 ? 0.570 -7.375 -15.268 1.00 48.88 147 PRO A CA 1
ATOM 1089 C C . PRO A 1 147 ? 2.068 -7.136 -15.075 1.00 48.88 147 PRO A C 1
ATOM 1091 O O . PRO A 1 147 ? 2.447 -6.495 -14.096 1.00 48.88 147 PRO A O 1
ATOM 1094 N N . ALA A 1 148 ? 2.920 -7.636 -15.971 1.00 43.00 148 ALA A N 1
ATOM 1095 C CA . ALA A 1 148 ? 4.348 -7.335 -15.908 1.00 43.00 148 ALA A CA 1
ATOM 1096 C C . ALA A 1 148 ? 4.536 -5.805 -15.824 1.00 43.00 148 ALA A C 1
ATOM 1098 O O . ALA A 1 148 ? 4.153 -5.070 -16.737 1.00 43.00 148 ALA A O 1
ATOM 1099 N N . MET A 1 149 ? 5.026 -5.317 -14.681 1.00 42.31 149 MET A N 1
ATOM 1100 C CA . MET A 1 149 ? 5.139 -3.887 -14.402 1.00 42.31 149 MET A CA 1
ATOM 1101 C C . MET A 1 149 ? 6.462 -3.378 -14.977 1.00 42.31 149 MET A C 1
ATOM 1103 O O . MET A 1 149 ? 7.518 -3.632 -14.409 1.00 42.31 149 MET A O 1
ATOM 1107 N N . GLY A 1 150 ? 6.399 -2.650 -16.095 1.00 44.59 150 GLY A N 1
ATOM 1108 C CA . GLY A 1 150 ? 7.541 -1.932 -16.669 1.00 44.59 150 GLY A CA 1
ATOM 1109 C C . GLY A 1 150 ? 7.708 -2.159 -18.169 1.00 44.59 150 GLY A C 1
ATOM 1110 O O . GLY A 1 150 ? 8.124 -3.231 -18.589 1.00 44.59 150 GLY A O 1
ATOM 1111 N N . GLY A 1 151 ? 7.431 -1.113 -18.956 1.00 40.31 151 GLY A N 1
ATOM 1112 C CA . GLY A 1 151 ? 7.658 -1.076 -20.403 1.00 40.31 151 GLY A CA 1
ATOM 1113 C C . GLY A 1 151 ? 6.676 -1.941 -21.190 1.00 40.31 151 GLY A C 1
ATOM 1114 O O . GLY A 1 151 ? 6.292 -3.020 -20.759 1.00 40.31 151 GLY A O 1
ATOM 1115 N N . GLY A 1 152 ? 6.212 -1.449 -22.338 1.00 36.00 152 GLY A N 1
ATOM 1116 C CA . GLY A 1 152 ? 5.306 -2.200 -23.202 1.00 36.00 152 GLY A CA 1
ATOM 1117 C C . GLY A 1 152 ? 5.806 -3.623 -23.442 1.00 36.00 152 GLY A C 1
ATOM 1118 O O . GLY A 1 152 ? 7.012 -3.850 -23.509 1.00 36.00 152 GLY A O 1
ATOM 1119 N N . GLY A 1 153 ? 4.864 -4.560 -23.553 1.00 37.06 153 GLY A N 1
ATOM 1120 C CA . GLY A 1 153 ? 5.122 -5.961 -23.851 1.00 37.06 153 GLY A CA 1
ATOM 1121 C C . GLY A 1 153 ? 5.851 -6.149 -25.177 1.00 37.06 153 GLY A C 1
ATOM 1122 O O . GLY A 1 153 ? 5.260 -6.555 -26.171 1.00 37.06 153 GLY A O 1
ATOM 1123 N N . MET A 1 154 ? 7.152 -5.903 -25.172 1.00 39.75 154 MET A N 1
ATOM 1124 C CA . MET A 1 154 ? 8.071 -6.767 -25.867 1.00 39.75 154 MET A CA 1
ATOM 1125 C C . MET A 1 154 ? 8.193 -7.979 -24.948 1.00 39.75 154 MET A C 1
ATOM 1127 O O . MET A 1 154 ? 8.611 -7.815 -23.797 1.00 39.75 154 MET A O 1
ATOM 1131 N N . PRO A 1 155 ? 7.779 -9.180 -25.386 1.00 46.44 155 PRO A N 1
ATOM 1132 C CA . PRO A 1 155 ? 8.220 -10.398 -24.727 1.00 46.44 155 PRO A CA 1
ATOM 1133 C C . PRO A 1 155 ? 9.719 -10.236 -24.487 1.00 46.44 155 PRO A C 1
ATOM 1135 O O . PRO A 1 155 ? 10.426 -9.866 -25.428 1.00 46.44 155 PRO A O 1
ATOM 1138 N N . MET A 1 156 ? 10.187 -10.415 -23.246 1.00 52.09 156 MET A N 1
ATOM 1139 C CA . MET A 1 156 ? 11.626 -10.484 -22.995 1.00 52.09 156 MET A CA 1
ATOM 1140 C C . MET A 1 156 ? 12.183 -11.450 -24.042 1.00 52.09 156 MET A C 1
ATOM 1142 O O . MET A 1 156 ? 11.691 -12.584 -24.097 1.00 52.09 156 MET A O 1
ATOM 1146 N N . PRO A 1 157 ? 13.092 -11.000 -24.926 1.00 64.31 157 PRO A N 1
ATOM 1147 C CA . PRO A 1 157 ? 13.622 -11.862 -25.959 1.00 64.31 157 PRO A CA 1
ATOM 1148 C C . PRO A 1 157 ? 14.136 -13.128 -25.301 1.00 64.31 157 PRO A C 1
ATOM 1150 O O . PRO A 1 157 ? 14.869 -13.047 -24.314 1.00 64.31 157 PRO A O 1
ATOM 1153 N N . ASP A 1 158 ? 13.726 -14.284 -25.811 1.00 76.62 158 ASP A N 1
ATOM 1154 C CA . ASP A 1 158 ? 14.269 -15.554 -25.353 1.00 76.62 158 ASP A CA 1
ATOM 1155 C C . ASP A 1 158 ? 15.772 -15.547 -25.664 1.00 76.62 158 ASP A C 1
ATOM 1157 O O . ASP A 1 158 ? 16.199 -15.783 -26.797 1.00 76.62 158 ASP A O 1
ATOM 1161 N N . THR A 1 159 ? 16.579 -15.196 -24.662 1.00 80.81 159 THR A N 1
ATOM 1162 C CA . THR A 1 159 ? 18.026 -15.031 -24.796 1.00 80.81 159 THR A CA 1
ATOM 1163 C C . THR A 1 159 ? 18.697 -16.349 -25.144 1.00 80.81 159 THR A C 1
ATOM 1165 O O . THR A 1 159 ? 19.700 -16.347 -25.854 1.00 80.81 159 THR A O 1
ATOM 1168 N N . ALA A 1 160 ? 18.122 -17.481 -24.735 1.00 81.75 160 ALA A N 1
ATOM 1169 C CA . ALA A 1 160 ? 18.611 -18.794 -25.120 1.00 81.75 160 ALA A CA 1
ATOM 1170 C C . ALA A 1 160 ? 18.340 -19.069 -26.610 1.00 81.75 160 ALA A C 1
ATOM 1172 O O . ALA A 1 160 ? 19.237 -19.512 -27.334 1.00 81.75 160 ALA A O 1
ATOM 1173 N N . ALA A 1 161 ? 17.140 -18.754 -27.106 1.00 82.94 161 ALA A N 1
ATOM 1174 C CA . ALA A 1 161 ? 16.817 -18.891 -28.526 1.00 82.94 161 ALA A CA 1
ATOM 1175 C C . ALA A 1 161 ? 17.614 -17.915 -29.408 1.00 82.94 161 ALA A C 1
ATOM 1177 O O . ALA A 1 161 ? 18.109 -18.312 -30.467 1.00 82.94 161 ALA A O 1
ATOM 1178 N N . ALA A 1 162 ? 17.784 -16.666 -28.969 1.00 84.88 162 ALA A N 1
ATOM 1179 C CA . ALA A 1 162 ? 18.572 -15.656 -29.670 1.00 84.88 162 ALA A CA 1
ATOM 1180 C C . ALA A 1 162 ? 20.054 -16.050 -29.737 1.00 84.88 162 ALA A C 1
ATOM 1182 O O . ALA A 1 162 ? 20.645 -16.030 -30.816 1.00 84.88 162 ALA A O 1
ATOM 1183 N N . ALA A 1 163 ? 20.640 -16.501 -28.623 1.00 85.94 163 ALA A N 1
ATOM 1184 C CA . ALA A 1 163 ? 22.016 -16.992 -28.593 1.00 85.94 163 ALA A CA 1
ATOM 1185 C C . ALA A 1 163 ? 22.208 -18.187 -29.538 1.00 85.94 163 ALA A C 1
ATOM 1187 O O . ALA A 1 163 ? 23.155 -18.214 -30.325 1.00 85.94 163 ALA A O 1
ATOM 1188 N N . LYS A 1 164 ? 21.247 -19.121 -29.556 1.00 90.50 164 LYS A N 1
ATOM 1189 C CA . LYS A 1 164 ? 21.252 -20.260 -30.481 1.00 90.50 164 LYS A CA 1
ATOM 1190 C C . LYS A 1 164 ? 21.196 -19.827 -31.950 1.00 90.50 164 LYS A C 1
ATOM 1192 O O . LYS A 1 164 ? 21.919 -20.398 -32.762 1.00 90.50 164 LYS A O 1
ATOM 1197 N N . LYS A 1 165 ? 20.377 -18.827 -32.301 1.00 88.69 165 LYS A N 1
ATOM 1198 C CA . LYS A 1 165 ? 20.325 -18.258 -33.664 1.00 88.69 165 LYS A CA 1
ATOM 1199 C C . LYS A 1 165 ? 21.634 -17.573 -34.062 1.00 88.69 165 LYS A C 1
ATOM 1201 O O . LYS A 1 165 ? 22.041 -17.672 -35.213 1.00 88.69 165 LYS A O 1
ATOM 1206 N N . LEU A 1 166 ? 22.286 -16.907 -33.111 1.00 87.50 166 LEU A N 1
ATOM 1207 C CA . LEU A 1 166 ? 23.566 -16.222 -33.305 1.00 87.50 166 LEU A CA 1
ATOM 1208 C C . LEU A 1 166 ? 24.775 -17.174 -33.252 1.00 87.50 166 LEU A C 1
ATOM 1210 O O . LEU A 1 166 ? 25.894 -16.746 -33.516 1.00 87.50 166 LEU A O 1
ATOM 1214 N N . GLY A 1 167 ? 24.571 -18.453 -32.916 1.00 90.81 167 GLY A N 1
ATOM 1215 C CA . GLY A 1 167 ? 25.649 -19.436 -32.789 1.00 90.81 167 GLY A CA 1
ATOM 1216 C C . GLY A 1 167 ? 26.576 -19.192 -31.593 1.00 90.81 167 GLY A C 1
ATOM 1217 O O . GLY A 1 167 ? 27.719 -19.643 -31.608 1.00 90.81 167 GLY A O 1
ATOM 1218 N N . ILE A 1 168 ? 26.101 -18.484 -30.566 1.00 91.06 168 ILE A N 1
ATOM 1219 C CA . ILE A 1 168 ? 26.849 -18.155 -29.344 1.00 91.06 168 ILE A CA 1
ATOM 1220 C C . ILE A 1 168 ? 26.206 -18.808 -28.118 1.00 91.06 168 ILE A C 1
ATOM 1222 O O . ILE A 1 168 ? 25.083 -19.311 -28.170 1.00 91.06 168 ILE A O 1
ATOM 1226 N N . THR A 1 169 ? 26.912 -18.794 -26.988 1.00 91.81 169 THR A N 1
ATOM 1227 C CA . THR A 1 169 ? 26.314 -19.181 -25.707 1.00 91.81 169 THR A CA 1
ATOM 1228 C C . THR A 1 169 ? 25.461 -18.047 -25.147 1.00 91.81 169 THR A C 1
ATOM 1230 O O . THR A 1 169 ? 25.688 -16.866 -25.423 1.00 91.81 169 THR A O 1
ATOM 1233 N N . GLU A 1 170 ? 24.481 -18.404 -24.321 1.00 85.62 170 GLU A N 1
ATOM 1234 C CA . GLU A 1 170 ? 23.612 -17.423 -23.672 1.00 85.62 170 GLU A CA 1
ATOM 1235 C C . GLU A 1 170 ? 24.397 -16.464 -22.759 1.00 85.62 170 GLU A C 1
ATOM 1237 O O . GLU A 1 170 ? 24.083 -15.277 -22.693 1.00 85.62 170 GLU A O 1
ATOM 1242 N N . ASP A 1 171 ? 25.465 -16.944 -22.118 1.00 87.50 171 ASP A N 1
ATOM 1243 C CA . ASP A 1 171 ? 26.331 -16.118 -21.271 1.00 87.50 171 ASP A CA 1
ATOM 1244 C C . ASP A 1 171 ? 27.083 -15.049 -22.071 1.00 87.50 171 ASP A C 1
ATOM 1246 O O . ASP A 1 171 ? 27.228 -13.922 -21.602 1.00 87.50 171 ASP A O 1
ATOM 1250 N N . VAL A 1 172 ? 27.513 -15.365 -23.298 1.00 86.25 172 VAL A N 1
ATOM 1251 C CA . VAL A 1 172 ? 28.160 -14.393 -24.196 1.00 86.25 172 VAL A CA 1
ATOM 1252 C C . VAL A 1 172 ? 27.165 -13.314 -24.620 1.00 86.25 172 VAL A C 1
ATOM 1254 O O . VAL A 1 172 ? 27.505 -12.131 -24.624 1.00 86.25 172 VAL A O 1
ATOM 1257 N N . LEU A 1 173 ? 25.918 -13.700 -24.907 1.00 85.19 173 LEU A N 1
ATOM 1258 C C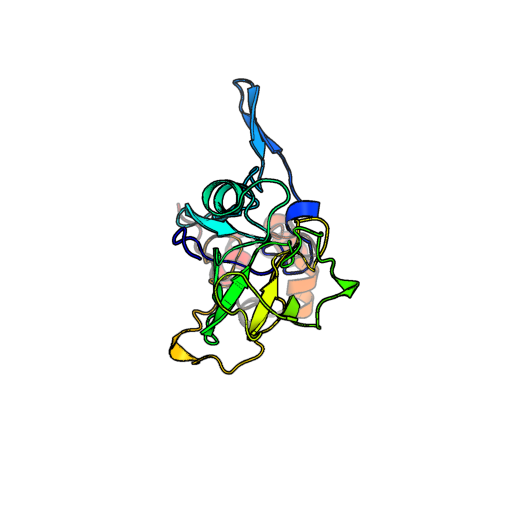A . LEU A 1 173 ? 24.852 -12.752 -25.229 1.00 85.19 173 LEU A CA 1
ATOM 1259 C C . LEU A 1 173 ? 24.537 -11.827 -24.041 1.00 85.19 173 LEU A C 1
ATOM 1261 O O . LEU A 1 173 ? 24.466 -10.611 -24.203 1.00 85.19 173 LEU A O 1
ATOM 1265 N N . LYS A 1 174 ? 24.404 -12.384 -22.831 1.00 83.12 174 LYS A N 1
ATOM 1266 C CA . LYS A 1 174 ? 24.154 -11.610 -21.603 1.00 83.12 174 LYS A CA 1
ATOM 1267 C C . LYS A 1 174 ? 25.319 -10.684 -21.257 1.00 83.12 174 LYS A C 1
ATOM 1269 O O . LYS A 1 174 ? 25.091 -9.539 -20.879 1.00 83.12 174 LYS A O 1
ATOM 1274 N N . ALA A 1 175 ? 26.558 -11.143 -21.430 1.00 86.06 175 ALA A N 1
ATOM 1275 C CA . ALA A 1 175 ? 27.745 -10.321 -21.215 1.00 86.06 175 ALA A CA 1
ATOM 1276 C C . ALA A 1 175 ? 27.797 -9.124 -22.177 1.00 86.06 175 ALA A C 1
ATOM 1278 O O . ALA A 1 175 ? 28.171 -8.029 -21.761 1.00 86.06 175 ALA A O 1
ATOM 1279 N N . ALA A 1 176 ? 27.375 -9.308 -23.433 1.00 85.50 176 ALA A N 1
ATOM 1280 C CA . ALA A 1 176 ? 27.299 -8.225 -24.411 1.00 85.50 176 ALA A CA 1
ATOM 1281 C C . ALA A 1 176 ? 26.223 -7.177 -24.076 1.00 85.50 176 ALA A C 1
ATOM 1283 O O . ALA A 1 176 ? 26.411 -6.003 -24.386 1.00 85.50 176 ALA A O 1
ATOM 1284 N N . PHE A 1 177 ? 25.126 -7.570 -23.420 1.00 84.56 177 PHE A N 1
ATOM 1285 C CA . PHE A 1 177 ? 24.094 -6.639 -22.942 1.00 84.56 177 PHE A CA 1
ATOM 1286 C C . PHE A 1 177 ? 24.499 -5.847 -21.693 1.00 84.56 177 PHE A C 1
ATOM 1288 O O . PHE A 1 177 ? 23.944 -4.775 -21.443 1.00 84.56 177 PHE A O 1
ATOM 1295 N N . GLY A 1 178 ? 25.482 -6.331 -20.931 1.00 80.50 178 GLY A N 1
ATOM 1296 C CA . GLY A 1 178 ? 25.940 -5.674 -19.711 1.00 80.50 178 GLY A CA 1
ATOM 1297 C C . GLY A 1 178 ? 24.864 -5.640 -18.619 1.00 80.50 178 GLY A C 1
ATOM 1298 O O . GLY A 1 178 ? 24.000 -6.510 -18.539 1.00 80.50 178 GLY A O 1
ATOM 1299 N N . THR A 1 179 ? 24.941 -4.647 -17.732 1.00 76.06 179 THR A N 1
ATOM 1300 C CA . THR A 1 179 ? 24.039 -4.505 -16.570 1.00 76.06 179 THR A CA 1
ATOM 1301 C C . THR A 1 179 ? 23.028 -3.365 -16.707 1.00 76.06 179 THR A C 1
ATOM 1303 O O . THR A 1 179 ? 22.147 -3.218 -15.861 1.00 76.06 179 THR A O 1
ATOM 1306 N N . THR A 1 180 ? 23.149 -2.544 -17.751 1.00 54.16 180 THR A N 1
ATOM 1307 C CA . THR A 1 180 ? 22.236 -1.436 -18.051 1.00 54.16 180 THR A CA 1
ATOM 1308 C C . THR A 1 180 ? 20.934 -1.946 -18.658 1.00 54.16 180 THR A C 1
ATOM 1310 O O . THR A 1 180 ? 20.956 -2.713 -19.617 1.00 54.16 180 THR A O 1
ATOM 1313 N N . MET A 1 181 ? 19.802 -1.489 -18.117 1.00 65.44 181 MET A N 1
ATOM 1314 C CA . MET A 1 181 ? 18.463 -1.806 -18.618 1.00 65.44 181 MET A CA 1
ATOM 1315 C C . MET A 1 181 ? 17.727 -0.512 -19.010 1.00 65.44 181 MET A C 1
ATOM 1317 O O . MET A 1 181 ? 17.569 0.356 -18.148 1.00 65.44 181 MET A O 1
ATOM 1321 N N . PRO A 1 182 ? 17.252 -0.373 -20.267 1.00 63.81 182 PRO A N 1
ATOM 1322 C CA . PRO A 1 182 ? 17.382 -1.334 -21.370 1.00 63.81 182 PRO A CA 1
ATOM 1323 C C . PRO A 1 182 ? 18.828 -1.442 -21.908 1.00 63.81 182 PRO A C 1
ATOM 1325 O O . PRO A 1 182 ? 19.589 -0.479 -21.790 1.00 63.81 182 PRO A O 1
ATOM 1328 N N . PRO A 1 183 ? 19.216 -2.597 -22.488 1.00 73.44 183 PRO A N 1
ATOM 1329 C CA . PRO A 1 183 ? 20.556 -2.796 -23.032 1.00 73.44 183 PRO A CA 1
ATOM 1330 C C . PRO A 1 183 ? 20.788 -1.956 -24.292 1.00 73.44 183 PRO A C 1
ATOM 1332 O O . PRO A 1 183 ? 19.888 -1.767 -25.112 1.00 73.44 183 PRO A O 1
ATOM 1335 N N . ASP A 1 184 ? 22.023 -1.489 -24.467 1.00 84.62 184 ASP A N 1
ATOM 1336 C CA . ASP A 1 184 ? 22.454 -0.791 -25.677 1.00 84.62 184 ASP A CA 1
ATOM 1337 C C . ASP A 1 184 ? 22.688 -1.812 -26.803 1.00 84.62 184 ASP A C 1
ATOM 1339 O O . ASP A 1 184 ? 23.695 -2.524 -26.832 1.00 84.62 184 ASP A O 1
ATOM 1343 N N . ILE A 1 185 ? 21.727 -1.903 -27.725 1.00 86.56 185 ILE A N 1
ATOM 1344 C CA . ILE A 1 185 ? 21.755 -2.854 -28.843 1.00 86.56 185 ILE A CA 1
ATOM 1345 C C . ILE A 1 185 ? 22.923 -2.576 -29.795 1.00 86.56 185 ILE A C 1
ATOM 1347 O O . ILE A 1 185 ? 23.522 -3.525 -30.301 1.00 86.56 185 ILE A O 1
ATOM 1351 N N . ALA A 1 186 ? 23.291 -1.311 -30.006 1.00 86.44 186 ALA A N 1
ATOM 1352 C CA . ALA A 1 186 ? 24.404 -0.943 -30.876 1.00 86.44 186 ALA A CA 1
ATOM 1353 C C . ALA A 1 186 ? 25.742 -1.382 -30.269 1.00 86.44 186 ALA A C 1
ATOM 1355 O O . ALA A 1 186 ? 26.584 -1.987 -30.945 1.00 86.44 186 ALA A O 1
ATOM 1356 N N . ALA A 1 187 ? 25.922 -1.148 -28.967 1.00 87.25 187 ALA A N 1
ATOM 1357 C CA . ALA A 1 187 ? 27.100 -1.606 -28.241 1.00 87.25 187 ALA A CA 1
ATOM 1358 C C . ALA A 1 187 ? 27.176 -3.141 -28.189 1.00 87.25 187 ALA A C 1
ATOM 1360 O O . ALA A 1 187 ? 28.230 -3.712 -28.479 1.00 87.25 187 ALA A O 1
ATOM 1361 N N . ALA A 1 188 ? 26.063 -3.813 -27.888 1.00 87.31 188 ALA A N 1
ATOM 1362 C CA . ALA A 1 188 ? 25.998 -5.270 -27.824 1.00 87.31 188 ALA A CA 1
ATOM 1363 C C . ALA A 1 188 ? 26.282 -5.918 -29.188 1.00 87.31 188 ALA A C 1
ATOM 1365 O O . ALA A 1 188 ? 27.080 -6.849 -29.270 1.00 87.31 188 ALA A O 1
ATOM 1366 N N . ALA A 1 189 ? 25.708 -5.391 -30.274 1.00 89.44 189 ALA A N 1
ATOM 1367 C CA . ALA A 1 189 ? 25.969 -5.869 -31.631 1.00 89.44 189 ALA A CA 1
ATOM 1368 C C . ALA A 1 189 ? 27.460 -5.757 -31.986 1.00 89.44 189 ALA A C 1
ATOM 1370 O O . ALA A 1 189 ? 28.053 -6.708 -32.501 1.00 89.44 189 ALA A O 1
ATOM 1371 N N . LYS A 1 190 ? 28.099 -4.640 -31.612 1.00 92.12 190 LYS A N 1
ATOM 1372 C CA . LYS A 1 190 ? 29.540 -4.433 -31.800 1.00 92.12 190 LYS A CA 1
ATOM 1373 C C . LYS A 1 190 ? 30.391 -5.428 -31.006 1.00 92.12 190 LYS A C 1
ATOM 1375 O O . LYS A 1 190 ? 31.377 -5.924 -31.544 1.00 92.12 190 LYS A O 1
ATOM 1380 N N . ILE A 1 191 ? 30.021 -5.730 -29.759 1.00 90.94 191 ILE A N 1
ATOM 1381 C CA . ILE A 1 191 ? 30.714 -6.728 -28.921 1.00 90.94 191 ILE A CA 1
ATOM 1382 C C . ILE A 1 191 ? 30.587 -8.130 -29.528 1.00 90.94 191 ILE A C 1
ATOM 1384 O O . ILE A 1 191 ? 31.558 -8.882 -29.555 1.00 90.94 191 ILE A O 1
ATOM 1388 N N . LEU A 1 192 ? 29.404 -8.467 -30.044 1.00 89.81 192 LEU A N 1
ATOM 1389 C CA . LEU A 1 192 ? 29.101 -9.768 -30.642 1.00 89.81 192 LEU A CA 1
ATOM 1390 C C . LEU A 1 192 ? 29.611 -9.914 -32.085 1.00 89.81 192 LEU A C 1
ATOM 1392 O O . LEU A 1 192 ? 29.543 -11.006 -32.644 1.00 89.81 192 LEU A O 1
ATOM 1396 N N . GLY A 1 193 ? 30.111 -8.837 -32.696 1.00 92.69 193 GLY A N 1
ATOM 1397 C CA . GLY A 1 193 ? 30.581 -8.842 -34.082 1.00 92.69 193 GLY A CA 1
ATOM 1398 C C . GLY A 1 193 ? 29.462 -9.026 -35.114 1.00 92.69 193 GLY A C 1
ATOM 1399 O O . GLY A 1 193 ? 29.722 -9.509 -36.214 1.00 92.69 193 GLY A O 1
ATOM 1400 N N . VAL A 1 194 ? 28.226 -8.654 -34.772 1.00 91.81 194 VAL A N 1
ATOM 1401 C CA . VAL A 1 194 ? 27.049 -8.736 -35.651 1.00 91.81 194 VAL A CA 1
ATOM 1402 C C . VAL A 1 194 ? 26.496 -7.343 -35.944 1.00 91.81 194 VAL A C 1
ATOM 1404 O O . VAL A 1 194 ? 26.858 -6.364 -35.296 1.00 91.81 194 VAL A O 1
ATOM 1407 N N . THR A 1 195 ? 25.612 -7.226 -36.933 1.00 92.50 195 THR A N 1
ATOM 1408 C CA . THR A 1 195 ? 24.883 -5.971 -37.157 1.00 92.50 195 THR A CA 1
ATOM 1409 C C . THR A 1 195 ? 23.727 -5.842 -36.167 1.00 92.50 195 THR A C 1
ATOM 1411 O O . THR A 1 195 ? 23.180 -6.843 -35.702 1.00 92.50 195 THR A O 1
ATOM 1414 N N . GLU A 1 196 ? 23.306 -4.609 -35.881 1.00 87.38 196 GLU A N 1
ATOM 1415 C CA . GLU A 1 196 ? 22.132 -4.349 -35.034 1.00 87.38 196 GLU A CA 1
ATOM 1416 C C . GLU A 1 196 ? 20.882 -5.056 -35.564 1.00 87.38 196 GLU A C 1
ATOM 1418 O O . GLU A 1 196 ? 20.146 -5.663 -34.795 1.00 87.38 196 GLU A O 1
ATOM 1423 N N . ALA A 1 197 ? 20.683 -5.068 -36.885 1.00 86.44 197 ALA A N 1
ATOM 1424 C CA . ALA A 1 197 ? 19.564 -5.762 -37.517 1.00 86.44 197 ALA A CA 1
ATOM 1425 C C . ALA A 1 197 ? 19.580 -7.279 -37.253 1.00 86.44 197 ALA A C 1
ATOM 1427 O O . ALA A 1 197 ? 18.534 -7.858 -36.976 1.00 86.44 197 ALA A O 1
ATOM 1428 N N . VAL A 1 198 ? 20.755 -7.917 -37.297 1.00 86.81 198 VAL A N 1
ATOM 1429 C CA . VAL A 1 198 ? 20.906 -9.355 -37.009 1.00 86.81 198 VAL A CA 1
ATOM 1430 C C . VAL A 1 198 ? 20.650 -9.648 -35.533 1.00 86.81 198 VAL A C 1
ATOM 1432 O O . VAL A 1 198 ? 19.992 -10.634 -35.207 1.00 86.81 198 VAL A O 1
ATOM 1435 N N . LEU A 1 199 ? 21.128 -8.782 -34.636 1.00 87.75 199 LEU A N 1
ATOM 1436 C CA . LEU A 1 199 ? 20.862 -8.917 -33.207 1.00 87.75 199 LEU A CA 1
ATOM 1437 C C . LEU A 1 199 ? 19.367 -8.747 -32.900 1.00 87.75 199 LEU A C 1
ATOM 1439 O O . LEU A 1 199 ? 18.794 -9.554 -32.174 1.00 87.75 199 LEU A O 1
ATOM 1443 N N . LEU A 1 200 ? 18.712 -7.749 -33.494 1.00 85.31 200 LEU A N 1
ATOM 1444 C CA . LEU A 1 200 ? 17.279 -7.502 -33.324 1.00 85.31 200 LEU A CA 1
ATOM 1445 C C . LEU A 1 200 ? 16.422 -8.646 -33.889 1.00 85.31 200 LEU A C 1
ATOM 1447 O O . LEU A 1 200 ? 15.490 -9.086 -33.218 1.00 85.31 200 LEU A O 1
A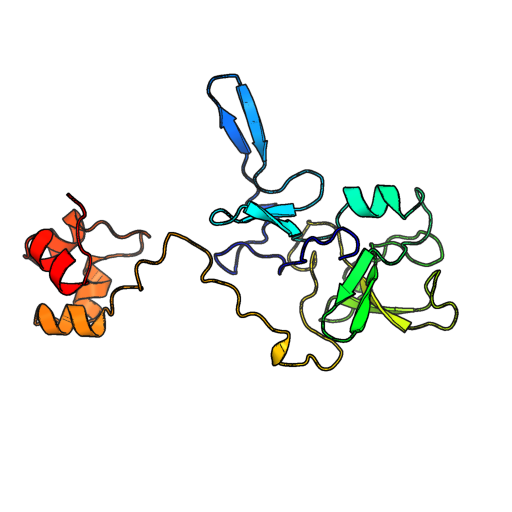TOM 1451 N N . ASP A 1 201 ? 16.771 -9.191 -35.058 1.00 84.62 201 ASP A N 1
ATOM 1452 C CA . ASP A 1 201 ? 16.104 -10.367 -35.634 1.00 84.62 201 ASP A CA 1
ATOM 1453 C C . ASP A 1 201 ? 16.269 -11.621 -34.757 1.00 84.62 201 ASP A C 1
ATOM 1455 O O . ASP A 1 201 ? 15.305 -12.352 -34.491 1.00 84.62 201 ASP A O 1
ATOM 1459 N N . ALA A 1 202 ? 17.476 -11.844 -34.225 1.00 85.44 202 ALA A N 1
ATOM 1460 C CA . ALA A 1 202 ? 17.732 -12.943 -33.302 1.00 85.44 202 ALA A CA 1
ATOM 1461 C C . ALA A 1 202 ? 16.874 -12.833 -32.033 1.00 85.44 202 ALA A C 1
ATOM 1463 O O . ALA A 1 202 ? 16.334 -13.843 -31.575 1.00 85.44 202 ALA A O 1
ATOM 1464 N N . LEU A 1 203 ? 16.690 -11.611 -31.527 1.00 82.62 203 LEU A N 1
ATOM 1465 C CA . LEU A 1 203 ? 15.849 -11.287 -30.372 1.00 82.62 203 LEU A CA 1
ATOM 1466 C C . LEU A 1 203 ? 14.342 -11.280 -30.687 1.00 82.62 203 LEU A C 1
ATOM 1468 O O . LEU A 1 203 ? 13.530 -11.126 -29.777 1.00 82.62 203 LEU A O 1
ATOM 1472 N N . GLY A 1 204 ? 13.944 -11.443 -31.953 1.00 77.00 204 GLY A N 1
ATOM 1473 C CA . GLY A 1 204 ? 12.539 -11.369 -32.363 1.00 77.00 204 GLY A CA 1
ATOM 1474 C C . GLY A 1 204 ? 11.945 -9.960 -32.251 1.00 77.00 204 GLY A C 1
ATOM 1475 O O . GLY A 1 204 ? 10.728 -9.808 -32.156 1.00 77.00 204 GLY A O 1
ATOM 1476 N N . ILE A 1 205 ? 12.794 -8.929 -32.254 1.00 76.44 205 ILE A N 1
ATOM 1477 C CA . ILE A 1 205 ? 12.401 -7.525 -32.162 1.00 76.44 205 ILE A CA 1
ATOM 1478 C C . ILE A 1 205 ? 12.180 -6.990 -33.579 1.00 76.44 205 ILE A C 1
ATOM 1480 O O . ILE A 1 205 ? 13.122 -6.725 -34.322 1.00 76.44 205 ILE A O 1
ATOM 1484 N N . GLN A 1 206 ? 10.913 -6.819 -33.958 1.00 61.72 206 GLN A N 1
ATOM 1485 C CA . GLN A 1 206 ? 10.538 -6.150 -35.204 1.00 61.72 206 GLN A CA 1
ATOM 1486 C C . GLN A 1 206 ? 10.698 -4.635 -35.028 1.00 61.72 206 GLN A C 1
ATOM 1488 O O . GLN A 1 206 ? 9.969 -4.014 -34.251 1.00 61.72 206 GLN A O 1
ATOM 1493 N N . VAL A 1 207 ? 11.635 -4.029 -35.758 1.00 54.69 207 VAL A N 1
ATOM 1494 C CA . VAL A 1 207 ? 11.748 -2.568 -35.836 1.00 54.69 207 VAL A CA 1
ATOM 1495 C C . VAL A 1 207 ? 10.569 -2.070 -36.670 1.00 54.69 207 VAL A C 1
ATOM 1497 O O . VAL A 1 207 ? 10.481 -2.378 -37.859 1.00 54.69 207 VAL A O 1
ATOM 1500 N N . LYS A 1 208 ? 9.617 -1.359 -36.052 1.00 42.25 208 LYS A N 1
ATOM 1501 C CA . LYS A 1 208 ? 8.585 -0.655 -36.827 1.00 42.25 208 LYS A CA 1
ATOM 1502 C C . LYS A 1 208 ? 9.271 0.391 -37.722 1.00 42.25 208 LYS A C 1
ATOM 1504 O O . LYS A 1 208 ? 10.206 1.028 -37.237 1.00 42.25 208 LYS A O 1
ATOM 1509 N N . PRO A 1 209 ? 8.831 0.540 -38.984 1.00 43.03 209 PRO A N 1
ATOM 1510 C CA . PRO A 1 209 ? 9.356 1.559 -39.889 1.00 43.03 209 PRO A CA 1
ATOM 1511 C C . PRO A 1 209 ? 9.116 2.979 -39.367 1.00 43.03 209 PRO A C 1
ATOM 1513 O O . PRO A 1 209 ? 8.142 3.176 -38.600 1.00 43.03 209 PRO A O 1
#

InterPro domains:
  IPR025924 YHYH domain [PF14240] (8-87)
  IPR025924 YHYH domain [PF14240] (96-135)

Radius of gyration: 22.82 Å; chains: 1; bounding box: 48×46×61 Å

Foldseek 3Di:
DQVPAAEDFQDALVVPHRPVNPFDWDADPVRDIDTCQDPQQWFAAPPPGRIYHNAHRPVQQVVQDDQLAFWDFPAADQQGATETEQADRRSDGHDPVQADPQQWDWDAGPVRNVTDIHHYQYPSPDSRRGGPDDPGDGDPVPDDDPDNRDDPDPPQQPLCQLCVLLVHHSVLLDVLQPDDPPGDLCSSCVSSVHDSVSSCVSSVNDDDD